Protein AF-A0A831YEY2-F1 (afdb_monomer)

Solvent-accessible surface area (backbone atoms only — not comparable to full-atom values): 10720 Å² total; per-residue (Å²): 57,37,41,24,51,36,49,68,56,26,17,69,75,66,73,41,86,61,86,59,84,90,53,67,45,35,30,38,40,39,93,90,51,62,26,36,30,33,42,52,91,51,44,90,71,53,81,82,48,70,29,53,36,51,95,94,55,66,60,28,55,31,46,42,61,60,45,67,94,49,65,59,62,46,36,25,31,39,77,75,45,50,67,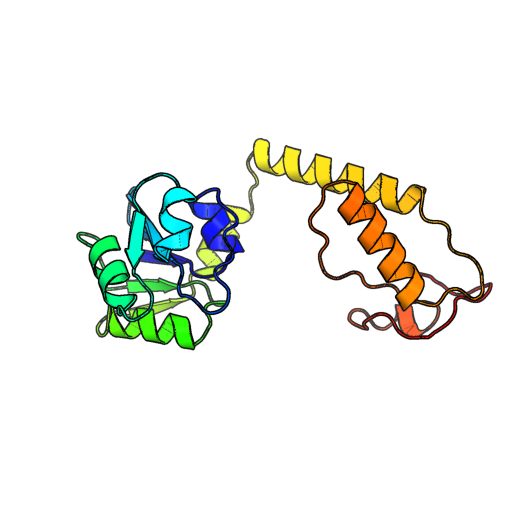78,52,46,53,36,51,41,70,45,44,74,83,38,48,78,44,73,27,51,66,59,55,49,59,64,64,65,63,71,52,73,71,55,50,51,52,51,50,52,52,54,54,51,51,50,51,43,56,74,70,58,85,83,56,72,63,44,26,21,44,59,52,29,50,52,52,48,51,46,36,39,76,70,72,49,85,70,73,92,62,65,23,25,51,39,80,47,53,78,42,92,82,53,70,43,44,83,58,53,40,50,91,88,47,51,79,77

Nearest PDB structures (foldseek):
  1pv9-assembly1_B  TM=7.836E-01  e=1.921E-11  Pyrococcus furiosus
  6xmr-assembly1_B  TM=7.721E-01  e=1.798E-10  Lactococcus lactis
  1wy2-assembly1_B  TM=7.925E-01  e=3.707E-10  Pyrococcus horikoshii OT3
  5cnx-assembly1_C  TM=8.148E-01  e=3.958E-09  Escherichia coli K-12
  4zng-assembly1_C-2  TM=7.792E-01  e=1.134E-09  Lactococcus lactis

Mean predicted aligned error: 3.36 Å

Structure (mmCIF, N/CA/C/O backbone):
data_AF-A0A831YEY2-F1
#
_entry.id   AF-A0A831YEY2-F1
#
loop_
_atom_site.group_PDB
_atom_site.id
_atom_site.type_symbol
_atom_site.label_atom_id
_atom_site.label_alt_id
_atom_site.label_comp_id
_atom_site.label_asym_id
_atom_site.label_entity_id
_atom_site.label_seq_id
_atom_site.pdbx_PDB_ins_code
_atom_site.Cartn_x
_atom_site.Cartn_y
_atom_site.Cartn_z
_atom_site.occupancy
_atom_site.B_iso_or_equiv
_atom_site.auth_seq_id
_atom_site.auth_comp_id
_atom_site.auth_asym_id
_atom_site.auth_atom_id
_atom_site.pdbx_PDB_model_num
ATOM 1 N N . MET A 1 1 ? -13.412 -9.164 16.928 1.00 96.94 1 MET A N 1
ATOM 2 C CA . MET A 1 1 ? -13.301 -7.885 16.175 1.00 96.94 1 MET A CA 1
ATOM 3 C C . MET A 1 1 ? -12.124 -7.934 15.196 1.00 96.94 1 MET A C 1
ATOM 5 O O . MET A 1 1 ? -11.201 -8.698 15.446 1.00 96.94 1 MET A O 1
ATOM 9 N N . ILE A 1 2 ? -12.132 -7.156 14.105 1.00 98.44 2 ILE A N 1
ATOM 10 C CA . ILE A 1 2 ? -10.988 -6.992 13.185 1.00 98.44 2 ILE A CA 1
ATOM 11 C C . ILE A 1 2 ? -10.467 -5.550 13.263 1.00 98.44 2 ILE A C 1
ATOM 13 O O . ILE A 1 2 ? -11.265 -4.613 13.231 1.00 98.44 2 ILE A O 1
ATOM 17 N N . ILE A 1 3 ? -9.145 -5.385 13.324 1.00 98.56 3 ILE A N 1
ATOM 18 C CA . ILE A 1 3 ? -8.439 -4.104 13.203 1.00 98.56 3 ILE A CA 1
ATOM 19 C C . ILE A 1 3 ? -7.492 -4.195 12.001 1.00 98.56 3 ILE A C 1
ATOM 21 O O . ILE A 1 3 ? -6.572 -5.009 11.993 1.00 98.56 3 ILE A O 1
ATOM 25 N N . ALA A 1 4 ? -7.712 -3.365 10.984 1.00 98.38 4 ALA A N 1
ATOM 26 C CA . ALA A 1 4 ? -6.844 -3.267 9.811 1.00 98.38 4 ALA A CA 1
ATOM 27 C C . ALA A 1 4 ? -6.050 -1.963 9.842 1.00 98.38 4 ALA A C 1
ATOM 29 O O . ALA A 1 4 ? -6.646 -0.889 9.744 1.00 98.38 4 ALA A O 1
ATOM 30 N N . THR A 1 5 ? -4.726 -2.049 9.962 1.00 98.12 5 THR A N 1
ATOM 31 C CA . THR A 1 5 ? -3.843 -0.871 10.031 1.00 98.12 5 THR A CA 1
ATOM 32 C C . THR A 1 5 ? -3.079 -0.637 8.729 1.00 98.12 5 THR A C 1
ATOM 34 O O . THR A 1 5 ? -2.729 0.500 8.400 1.00 98.12 5 THR A O 1
ATOM 37 N N . THR A 1 6 ? -2.846 -1.694 7.945 1.00 97.75 6 THR A N 1
ATOM 38 C CA . THR A 1 6 ? -2.163 -1.589 6.652 1.00 97.75 6 THR A CA 1
ATOM 39 C C . THR A 1 6 ? -3.023 -0.818 5.658 1.00 97.75 6 THR A C 1
ATOM 41 O O . THR A 1 6 ? -4.242 -0.992 5.600 1.00 97.75 6 THR A O 1
ATOM 44 N N . THR A 1 7 ? -2.395 0.010 4.818 1.00 97.25 7 THR A N 1
ATOM 45 C CA . THR A 1 7 ? -3.113 0.837 3.832 1.00 97.25 7 THR A CA 1
ATOM 46 C C . THR A 1 7 ? -4.010 0.005 2.924 1.00 97.25 7 THR A C 1
ATOM 48 O O . THR A 1 7 ? -5.138 0.397 2.647 1.00 97.25 7 THR A O 1
ATOM 51 N N . VAL A 1 8 ? -3.542 -1.172 2.505 1.00 96.75 8 VAL A N 1
ATOM 52 C CA . VAL A 1 8 ? -4.284 -2.048 1.594 1.00 96.75 8 VAL A CA 1
ATOM 53 C C . VAL A 1 8 ? -5.567 -2.576 2.239 1.00 96.75 8 VAL A C 1
ATOM 55 O O . VAL A 1 8 ? -6.622 -2.530 1.610 1.00 96.75 8 VAL A O 1
ATOM 58 N N . ASN A 1 9 ? -5.506 -3.064 3.482 1.00 97.75 9 ASN A N 1
ATOM 59 C CA . ASN A 1 9 ? -6.692 -3.599 4.154 1.00 97.75 9 ASN A CA 1
ATOM 60 C C . ASN A 1 9 ? -7.610 -2.478 4.662 1.00 97.75 9 ASN A C 1
ATOM 62 O O . ASN A 1 9 ? -8.829 -2.622 4.591 1.00 97.75 9 ASN A O 1
ATOM 66 N N . PHE A 1 10 ? -7.048 -1.342 5.090 1.00 98.31 10 PHE A N 1
ATOM 67 C CA . PHE A 1 10 ? -7.815 -0.133 5.388 1.00 98.31 10 PHE A CA 1
ATOM 68 C C . PHE A 1 10 ? -8.626 0.305 4.164 1.00 98.31 10 PHE A C 1
ATOM 70 O O . PHE A 1 10 ? -9.843 0.432 4.253 1.00 98.31 10 PHE A O 1
ATOM 77 N N . ALA A 1 11 ? -7.978 0.456 3.005 1.00 97.44 11 ALA A N 1
ATOM 78 C CA . ALA A 1 11 ? -8.629 0.858 1.761 1.00 97.44 11 ALA A CA 1
ATOM 79 C C . ALA A 1 11 ? -9.648 -0.174 1.268 1.00 97.44 11 ALA A C 1
ATOM 81 O O . ALA A 1 11 ? -10.688 0.200 0.734 1.00 97.44 11 ALA A O 1
ATOM 82 N N . TYR A 1 12 ? -9.383 -1.468 1.463 1.00 97.12 12 TYR A N 1
ATOM 83 C CA . TYR A 1 12 ? -10.331 -2.522 1.109 1.00 97.12 12 TYR A CA 1
ATOM 84 C C . TYR A 1 12 ? -11.641 -2.422 1.906 1.00 97.12 12 TYR A C 1
ATOM 86 O O . TYR A 1 12 ? -12.713 -2.634 1.342 1.00 97.12 12 TYR A O 1
ATOM 94 N N . LEU A 1 13 ? -11.561 -2.078 3.196 1.00 97.00 13 LEU A N 1
ATOM 95 C CA . LEU A 1 13 ? -12.737 -1.923 4.054 1.00 97.00 13 LEU A CA 1
ATOM 96 C C . LEU A 1 13 ? -13.442 -0.577 3.855 1.00 97.00 13 LEU A C 1
ATOM 98 O O . LEU A 1 13 ? -14.667 -0.541 3.815 1.00 97.00 13 LEU A O 1
ATOM 102 N N . THR A 1 14 ? -12.691 0.520 3.742 1.00 97.19 14 THR A N 1
ATOM 103 C CA . THR A 1 14 ? -13.246 1.888 3.745 1.00 97.19 14 THR A CA 1
ATOM 104 C C . THR A 1 14 ? -13.480 2.465 2.350 1.00 97.19 14 THR A C 1
ATOM 106 O O . THR A 1 14 ? -14.168 3.472 2.207 1.00 97.19 14 THR A O 1
ATOM 109 N N . GLY A 1 15 ? -12.885 1.866 1.317 1.00 96.31 15 GLY A N 1
ATOM 110 C CA . GLY A 1 15 ? -12.846 2.417 -0.037 1.00 96.31 15 GLY A CA 1
ATOM 111 C C . GLY A 1 15 ? -11.834 3.553 -0.228 1.00 96.31 15 GLY A C 1
ATOM 112 O O . GLY A 1 15 ? -11.754 4.097 -1.328 1.00 96.31 15 GLY A O 1
ATOM 113 N N . VAL A 1 16 ? -11.050 3.911 0.798 1.00 96.88 16 VAL A N 1
ATOM 114 C CA . VAL A 1 16 ? -10.135 5.062 0.765 1.00 96.88 16 VAL A CA 1
ATOM 115 C C . VAL A 1 16 ? -8.683 4.616 0.898 1.00 96.88 16 VAL A C 1
ATOM 117 O O . VAL A 1 16 ? -8.269 4.092 1.932 1.00 96.88 16 VAL A O 1
ATOM 120 N N . TRP A 1 17 ? -7.877 4.887 -0.132 1.00 96.44 17 TRP A N 1
ATOM 121 C CA . TRP A 1 17 ? -6.422 4.775 -0.031 1.00 96.44 17 TRP A CA 1
ATOM 122 C C . TRP A 1 17 ? -5.869 5.960 0.762 1.00 96.44 17 TRP A C 1
ATOM 124 O O . TRP A 1 17 ? -5.711 7.064 0.238 1.00 96.44 17 TRP A O 1
ATOM 134 N N . LEU A 1 18 ? -5.610 5.735 2.047 1.00 97.06 18 LEU A N 1
ATOM 135 C CA . LEU A 1 18 ? -5.147 6.764 2.969 1.00 97.06 18 LEU A CA 1
ATOM 136 C C . LEU A 1 18 ? -3.764 6.409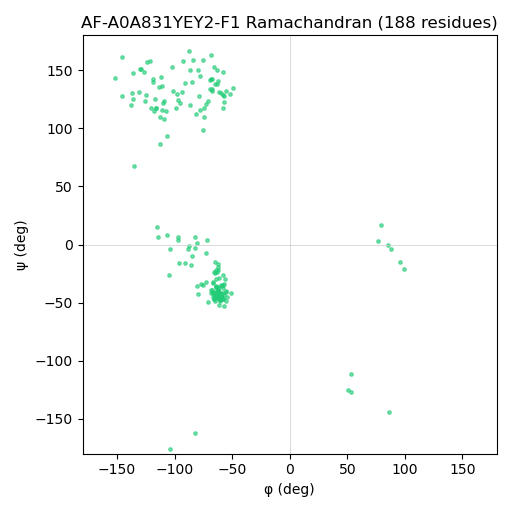 3.502 1.00 97.06 18 LEU A C 1
ATOM 138 O O . LEU A 1 18 ? -3.636 5.442 4.244 1.00 97.06 18 LEU A O 1
ATOM 142 N N . GLU A 1 19 ? -2.746 7.207 3.183 1.00 95.50 19 GLU A N 1
ATOM 143 C CA . GLU A 1 19 ? -1.433 7.135 3.830 1.00 95.50 19 GLU A CA 1
ATOM 144 C C . GLU A 1 19 ? -1.314 8.182 4.936 1.00 95.50 19 GLU A C 1
ATOM 146 O O . GLU A 1 19 ? -1.500 9.369 4.690 1.00 95.50 19 GLU A O 1
ATOM 151 N N . THR A 1 20 ? -0.993 7.723 6.147 1.00 95.50 20 THR A N 1
ATOM 152 C CA . THR A 1 20 ? -0.783 8.553 7.347 1.00 95.50 20 THR A CA 1
ATOM 153 C C . THR A 1 20 ? 0.668 8.499 7.834 1.00 95.50 20 THR A C 1
ATOM 155 O O . THR A 1 20 ? 0.987 9.039 8.891 1.00 95.50 20 THR A O 1
ATOM 158 N N . TYR A 1 21 ? 1.546 7.842 7.063 1.00 93.06 21 TYR A N 1
ATOM 159 C CA . TYR A 1 21 ? 2.974 7.677 7.337 1.00 93.06 21 TYR A CA 1
ATOM 160 C C . TYR A 1 21 ? 3.254 7.092 8.737 1.00 93.06 21 TYR A C 1
ATOM 162 O O . TYR A 1 21 ? 2.984 5.919 9.012 1.00 93.06 21 TYR A O 1
ATOM 170 N N . GLU A 1 22 ? 3.832 7.877 9.640 1.00 93.44 22 GLU A N 1
ATOM 171 C CA . GLU A 1 22 ? 4.110 7.472 11.011 1.00 93.44 22 GLU A CA 1
ATOM 172 C C . GLU A 1 22 ? 2.844 7.393 11.872 1.00 93.44 22 GLU A C 1
ATOM 174 O O . GLU A 1 22 ? 2.770 6.527 12.756 1.00 93.44 22 GLU A O 1
ATOM 179 N N . ARG A 1 23 ? 1.850 8.248 11.590 1.00 97.56 23 ARG A N 1
ATOM 180 C CA . ARG A 1 23 ? 0.630 8.399 12.385 1.00 97.56 23 ARG A CA 1
ATOM 181 C C . ARG A 1 23 ? -0.249 7.154 12.289 1.00 97.56 23 ARG A C 1
ATOM 183 O O . ARG A 1 23 ? -0.339 6.505 11.246 1.00 97.56 23 ARG A O 1
ATOM 190 N N . PHE A 1 24 ? -0.882 6.807 13.403 1.00 98.50 24 PHE A N 1
ATOM 191 C CA . PHE A 1 24 ? -1.755 5.648 13.512 1.00 98.50 24 PHE A CA 1
ATOM 192 C C . PHE A 1 24 ? -3.027 5.837 12.682 1.00 98.50 24 PHE A C 1
ATOM 194 O O . PHE A 1 24 ? -3.689 6.869 12.753 1.00 98.50 24 PHE A O 1
ATOM 201 N N . LYS A 1 25 ? -3.383 4.803 11.924 1.00 98.62 25 LYS A N 1
ATOM 202 C CA . LYS A 1 25 ? -4.695 4.663 11.299 1.00 98.62 25 LYS A CA 1
ATOM 203 C C . LYS A 1 25 ? -5.181 3.237 11.492 1.00 98.62 25 LYS A C 1
ATOM 205 O O . LYS A 1 25 ? -4.374 2.305 11.490 1.00 98.62 25 LYS A O 1
ATOM 210 N N . ALA A 1 26 ? -6.487 3.064 11.619 1.00 98.62 26 ALA A N 1
ATOM 211 C CA . ALA A 1 26 ? -7.094 1.745 11.659 1.00 98.62 26 ALA A CA 1
ATOM 212 C C . ALA A 1 26 ? -8.521 1.767 11.119 1.00 98.62 26 ALA A C 1
ATOM 214 O O . ALA A 1 26 ? -9.270 2.701 11.382 1.00 98.62 26 ALA A O 1
ATOM 215 N N . ALA A 1 27 ? -8.920 0.716 10.413 1.00 98.62 27 ALA A N 1
ATOM 216 C CA . ALA A 1 27 ? -10.323 0.393 10.204 1.00 98.62 27 ALA A CA 1
ATOM 217 C C . ALA A 1 27 ? -10.725 -0.676 11.227 1.00 98.62 27 ALA A C 1
ATOM 219 O O . ALA A 1 27 ? -10.045 -1.695 11.361 1.00 98.62 27 ALA A O 1
ATOM 220 N N . VAL A 1 28 ? -11.819 -0.440 11.945 1.00 98.62 28 VAL A N 1
ATOM 221 C CA . VAL A 1 28 ? -12.358 -1.323 12.981 1.00 98.62 28 VAL A CA 1
ATOM 222 C C . VAL A 1 28 ? -13.663 -1.923 12.480 1.00 98.62 28 VAL A C 1
ATOM 224 O O . VAL A 1 28 ? -14.635 -1.211 12.235 1.00 98.62 28 VAL A O 1
ATOM 227 N N . LYS A 1 29 ? -13.684 -3.24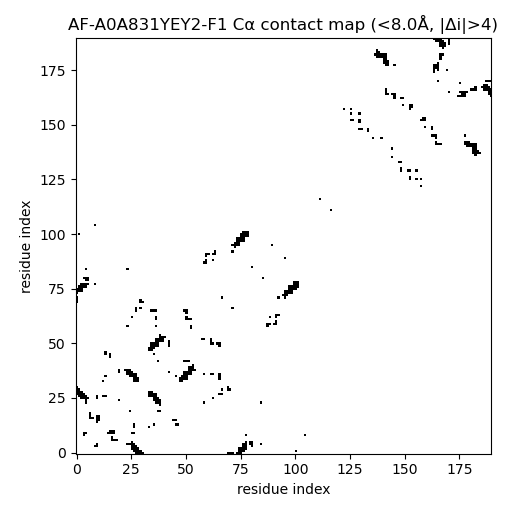8 12.315 1.00 98.19 29 LYS A N 1
ATOM 228 C CA . LYS A 1 29 ? -14.854 -4.005 11.852 1.00 98.19 29 LYS A CA 1
ATOM 229 C C . LYS A 1 29 ? -15.316 -4.974 12.939 1.00 98.19 29 LYS A C 1
ATOM 231 O O . LYS A 1 29 ? -14.549 -5.832 13.387 1.00 98.19 29 LYS A O 1
ATOM 236 N N . CYS A 1 30 ? -16.585 -4.892 13.330 1.00 95.88 30 CYS A N 1
ATOM 237 C CA . CYS A 1 30 ? -17.224 -5.869 14.213 1.00 95.88 30 CYS A CA 1
ATOM 238 C C . CYS A 1 30 ? -18.702 -6.039 13.826 1.00 95.88 30 CYS A C 1
ATOM 240 O O . CYS A 1 30 ? -19.414 -5.051 13.663 1.00 95.88 30 CYS A O 1
ATOM 242 N N . GLY A 1 31 ? -19.160 -7.280 13.617 1.00 92.44 31 GLY A N 1
ATOM 243 C CA . GLY A 1 31 ? -20.502 -7.531 13.067 1.00 92.44 31 GLY A CA 1
ATOM 244 C C . GLY A 1 31 ? -20.703 -6.766 11.758 1.00 92.44 31 GLY A C 1
ATOM 245 O O . GLY A 1 31 ? -19.830 -6.828 10.892 1.00 92.44 31 GLY A O 1
ATOM 246 N N . ASP A 1 32 ? -21.774 -5.977 11.655 1.00 93.38 32 ASP A N 1
ATOM 247 C CA . ASP A 1 32 ? -22.048 -5.086 10.516 1.00 93.38 32 ASP A CA 1
ATOM 248 C C . ASP A 1 32 ? -21.386 -3.708 10.628 1.00 93.38 32 ASP A C 1
ATOM 250 O O . ASP A 1 32 ? -21.151 -3.057 9.610 1.00 93.38 32 ASP A O 1
ATOM 254 N N . ARG A 1 33 ? -20.953 -3.298 11.823 1.00 96.06 33 ARG A N 1
ATOM 255 C CA . ARG A 1 33 ? -20.320 -1.994 12.043 1.00 96.06 33 ARG A CA 1
ATOM 256 C C . ARG A 1 33 ? -18.939 -1.909 11.396 1.00 96.06 33 ARG A C 1
ATOM 258 O O . ARG A 1 33 ? -18.173 -2.881 11.405 1.00 96.06 33 ARG A O 1
ATOM 265 N N . LEU A 1 34 ? -18.637 -0.736 10.845 1.00 98.19 34 LEU A N 1
ATOM 266 C CA . LEU A 1 34 ? -17.333 -0.341 10.328 1.00 98.19 34 LEU A CA 1
ATOM 267 C C . LEU A 1 34 ? -17.058 1.103 10.760 1.00 98.19 34 LEU A C 1
ATOM 269 O O . LEU A 1 34 ? -17.803 2.001 10.378 1.00 98.19 34 LEU A O 1
ATOM 273 N N . ALA A 1 35 ? -15.977 1.302 11.506 1.00 98.44 35 ALA A N 1
ATOM 274 C CA . ALA A 1 35 ? -15.489 2.614 11.911 1.00 98.44 35 ALA A CA 1
ATOM 275 C C . ALA A 1 35 ? -14.031 2.802 11.478 1.00 98.44 35 ALA A C 1
ATOM 277 O O . ALA A 1 35 ? -13.296 1.828 11.293 1.00 98.44 35 ALA A O 1
ATOM 278 N N . ALA A 1 36 ? -13.595 4.048 11.337 1.00 98.69 36 ALA A N 1
ATOM 279 C CA . ALA A 1 36 ? -12.209 4.395 11.058 1.00 98.69 36 ALA A CA 1
ATOM 280 C C . ALA A 1 36 ? -11.615 5.242 12.185 1.00 98.69 36 ALA A C 1
ATOM 282 O O . ALA A 1 36 ? -12.259 6.152 12.696 1.00 98.69 36 ALA A O 1
ATOM 283 N N . VAL A 1 37 ? -10.364 4.961 12.533 1.00 98.81 37 VAL A N 1
ATOM 284 C CA . VAL A 1 37 ? -9.531 5.768 13.421 1.00 98.81 37 VAL A CA 1
ATOM 285 C C . VAL A 1 37 ? -8.446 6.412 12.578 1.00 98.81 37 VAL A C 1
ATOM 287 O O . VAL A 1 37 ? -7.691 5.694 11.919 1.00 98.81 37 VAL A O 1
ATOM 290 N N . VAL A 1 38 ? -8.365 7.740 12.574 1.00 98.75 38 VAL A N 1
ATOM 291 C CA . VAL A 1 38 ? -7.410 8.495 11.742 1.00 98.75 38 VAL A CA 1
ATOM 292 C C . VAL A 1 38 ? -6.924 9.766 12.450 1.00 98.75 38 VAL A C 1
ATOM 294 O O . VAL A 1 38 ? -7.580 10.239 13.378 1.00 98.75 38 VAL A O 1
ATOM 297 N N . PRO A 1 39 ? -5.804 10.373 12.028 1.00 98.56 39 PRO A N 1
ATOM 298 C CA . PRO A 1 39 ? -5.446 11.719 12.465 1.00 98.56 39 PRO A CA 1
ATOM 299 C C . PRO A 1 39 ? -6.541 12.733 12.104 1.00 98.56 39 PRO A C 1
ATOM 301 O O . PRO A 1 39 ? -7.190 12.615 11.065 1.00 98.56 39 PRO A O 1
ATOM 304 N N . ALA A 1 40 ? -6.719 13.776 12.915 1.00 98.12 40 ALA A N 1
ATOM 305 C CA . ALA A 1 40 ? -7.729 14.818 12.694 1.00 98.12 40 ALA A CA 1
ATOM 306 C C . ALA A 1 40 ? -7.610 15.510 11.326 1.00 98.12 40 ALA A C 1
ATOM 308 O O . ALA A 1 40 ? -8.621 15.903 10.749 1.00 98.12 40 ALA A O 1
ATOM 309 N N . LEU A 1 41 ? -6.394 15.600 10.780 1.00 97.12 41 LEU A N 1
ATOM 310 C CA . LEU A 1 41 ? -6.132 16.151 9.446 1.00 97.12 41 LEU A CA 1
ATOM 311 C C . LEU A 1 41 ? -6.743 15.311 8.313 1.00 97.12 41 LEU A C 1
ATOM 313 O O . LEU A 1 41 ? -7.033 15.842 7.245 1.00 97.12 41 LEU A O 1
ATOM 317 N N . ASP A 1 42 ? -6.968 14.018 8.547 1.00 97.88 42 ASP A N 1
ATOM 318 C CA . ASP A 1 42 ? -7.478 13.074 7.553 1.00 97.88 42 ASP A CA 1
ATOM 319 C C . ASP A 1 42 ? -8.957 12.719 7.760 1.00 97.88 42 ASP A C 1
ATOM 321 O O . ASP A 1 42 ? -9.538 12.021 6.928 1.00 97.88 42 ASP A O 1
ATOM 325 N N . ALA A 1 43 ? -9.592 13.211 8.830 1.00 96.81 43 ALA A N 1
ATOM 326 C CA . ALA A 1 43 ? -10.957 12.837 9.209 1.00 96.81 43 ALA A CA 1
ATOM 327 C C . ALA A 1 43 ? -11.979 13.067 8.082 1.00 96.81 43 ALA A C 1
ATOM 329 O O . ALA A 1 43 ? -12.816 12.210 7.820 1.00 96.81 43 ALA A O 1
ATOM 330 N N . GLY A 1 44 ? -11.865 14.186 7.358 1.00 96.88 44 GLY A N 1
ATOM 331 C CA . GLY A 1 44 ? -12.759 14.518 6.242 1.00 96.88 44 GLY A CA 1
ATOM 332 C C . GLY A 1 44 ? -12.546 13.686 4.971 1.00 96.88 44 GLY A C 1
ATOM 333 O O . GLY A 1 44 ? -13.315 13.818 4.023 1.00 96.88 44 GLY A O 1
ATOM 334 N N . ARG A 1 45 ? -11.503 12.847 4.919 1.00 96.38 45 ARG A N 1
ATOM 335 C CA . ARG A 1 45 ? -11.172 12.016 3.749 1.00 96.38 45 ARG A CA 1
ATOM 336 C C . ARG A 1 45 ? -11.830 10.642 3.799 1.00 96.38 45 ARG A C 1
ATOM 338 O O . ARG A 1 45 ? -11.850 9.955 2.781 1.00 96.38 45 ARG A O 1
ATOM 345 N N . VAL A 1 46 ? -12.316 10.226 4.968 1.00 97.62 46 VAL A N 1
ATOM 346 C CA . VAL A 1 46 ? -12.879 8.893 5.190 1.00 97.62 46 VAL A CA 1
ATOM 347 C C . VAL A 1 46 ? -14.391 9.014 5.380 1.00 97.62 46 VAL A C 1
ATOM 349 O O . VAL A 1 46 ? -14.830 9.765 6.248 1.00 97.62 46 VAL A O 1
ATOM 352 N N . PRO A 1 47 ? -15.210 8.315 4.577 1.00 95.31 47 PRO A N 1
ATOM 353 C CA . PRO A 1 47 ? -16.655 8.341 4.746 1.00 95.31 47 PRO A CA 1
ATOM 354 C C . PRO A 1 47 ? -17.093 7.494 5.949 1.00 95.31 47 PRO A C 1
ATOM 356 O O . PRO A 1 47 ? -16.416 6.545 6.344 1.00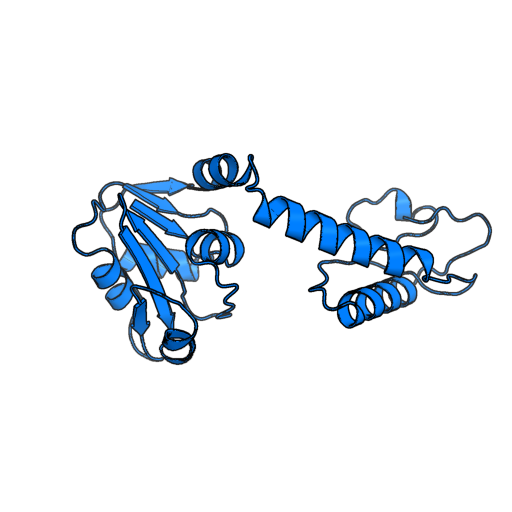 95.31 47 PRO A O 1
ATOM 359 N N . GLY A 1 48 ? -18.289 7.780 6.466 1.00 95.94 48 GLY A N 1
ATOM 360 C CA . GLY A 1 48 ? -18.929 6.971 7.502 1.00 95.94 48 GLY A CA 1
ATOM 361 C C . GLY A 1 48 ? -18.516 7.356 8.921 1.00 95.94 48 GLY A C 1
ATOM 362 O O . GLY A 1 48 ? -18.364 8.533 9.239 1.00 95.94 48 GLY A O 1
ATOM 363 N N . GLU A 1 49 ? -18.412 6.356 9.793 1.00 97.88 49 GLU A N 1
ATOM 364 C CA . GLU A 1 49 ? -18.129 6.548 11.214 1.00 97.88 49 GLU A CA 1
ATOM 365 C C . GLU A 1 49 ? -16.623 6.743 11.445 1.00 97.88 49 GLU A C 1
ATOM 367 O O . GLU A 1 49 ? -15.828 5.820 11.253 1.00 97.88 49 GLU A O 1
ATOM 372 N N . VAL A 1 50 ? -16.223 7.950 11.855 1.00 98.44 50 VAL A N 1
ATOM 373 C CA . VAL A 1 50 ? -14.814 8.337 11.999 1.00 98.44 50 VAL A CA 1
ATOM 374 C C . VAL A 1 50 ? -14.528 8.840 13.410 1.00 98.44 50 VAL A C 1
ATOM 376 O O . VAL A 1 50 ? -15.185 9.751 13.907 1.00 98.44 50 VAL A O 1
ATOM 379 N N . TYR A 1 51 ? -13.488 8.279 14.019 1.00 98.62 51 TYR A N 1
ATOM 380 C CA . TYR A 1 51 ? -12.927 8.678 15.303 1.00 98.62 51 TYR A CA 1
ATOM 381 C C . TYR A 1 51 ? -11.542 9.264 15.070 1.00 98.62 51 TYR A C 1
ATOM 383 O O . TYR A 1 51 ? -10.600 8.559 14.710 1.00 98.62 51 TYR A O 1
ATOM 391 N N . SER A 1 52 ? -11.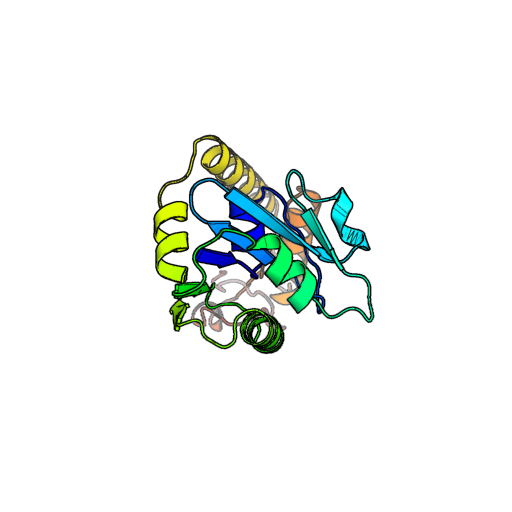412 10.573 15.246 1.00 98.38 52 SER A N 1
ATOM 392 C CA . SER A 1 52 ? -10.149 11.257 15.000 1.00 98.38 52 SER A CA 1
ATOM 393 C C . SER A 1 52 ? -9.391 11.590 16.274 1.00 98.38 52 SER A C 1
ATOM 395 O O . SER A 1 52 ? -10.013 11.863 17.296 1.00 98.38 52 SER A O 1
ATOM 397 N N . TYR A 1 53 ? -8.066 11.673 16.178 1.00 98.69 53 TYR A N 1
ATOM 398 C CA . TYR A 1 53 ? -7.200 12.182 17.244 1.00 98.69 53 TYR A CA 1
ATOM 399 C C . TYR A 1 53 ? -6.249 13.263 16.705 1.00 98.69 53 TYR A C 1
ATOM 401 O O . TYR A 1 53 ? -5.886 13.264 15.525 1.00 98.69 53 TYR A O 1
ATOM 409 N N . ARG A 1 54 ? -5.852 14.210 17.552 1.00 98.31 54 ARG A N 1
ATOM 410 C CA . ARG A 1 54 ? -4.885 15.272 17.242 1.00 98.31 54 ARG A CA 1
ATOM 411 C C . ARG A 1 54 ? -3.472 14.847 17.622 1.00 98.31 54 ARG A C 1
ATOM 413 O O . ARG A 1 54 ? -3.272 13.996 18.485 1.00 98.31 54 ARG A O 1
ATOM 420 N N . ASP A 1 55 ? -2.477 15.481 17.012 1.00 96.25 55 ASP A N 1
ATOM 421 C CA . ASP A 1 55 ? -1.088 15.296 17.431 1.00 96.25 55 ASP A CA 1
ATOM 422 C C . ASP A 1 55 ? -0.948 15.681 18.923 1.00 96.25 55 ASP A C 1
ATOM 424 O O . ASP A 1 55 ? -1.399 16.746 19.346 1.00 96.25 55 ASP A O 1
ATOM 428 N N . GLY A 1 56 ? -0.363 14.785 19.725 1.00 95.75 56 GLY A N 1
ATOM 429 C CA . GLY A 1 56 ? -0.265 14.913 21.187 1.00 95.75 56 GLY A CA 1
ATOM 430 C C . GLY A 1 56 ? -1.355 14.179 21.980 1.00 95.75 56 GLY A C 1
ATOM 431 O O . GLY A 1 56 ? -1.172 13.950 23.173 1.00 95.75 56 GLY A O 1
ATOM 432 N N . GLU A 1 57 ? -2.446 13.754 21.338 1.00 97.88 57 GLU A N 1
ATOM 433 C CA . GLU A 1 57 ? -3.447 12.865 21.941 1.00 97.88 57 GLU A CA 1
ATOM 434 C C . GLU A 1 57 ? -3.041 11.392 21.760 1.00 97.88 57 GLU A C 1
ATOM 436 O O . GLU A 1 57 ? -2.374 11.037 20.785 1.00 97.88 57 GLU A O 1
ATOM 441 N N . ASP A 1 58 ? -3.439 10.514 22.688 1.00 97.69 58 ASP A N 1
ATOM 442 C CA . ASP A 1 58 ? -3.185 9.072 22.557 1.00 97.69 58 ASP A CA 1
ATOM 443 C C . ASP A 1 58 ? -4.191 8.445 21.571 1.00 97.69 58 ASP A C 1
ATOM 445 O O . ASP A 1 58 ? -5.386 8.377 21.886 1.00 97.69 58 ASP A O 1
ATOM 449 N N . PRO A 1 59 ? -3.750 7.910 20.414 1.00 98.38 59 PRO A N 1
ATOM 450 C CA . PRO A 1 59 ? -4.651 7.293 19.439 1.00 98.38 59 PRO A CA 1
ATOM 451 C C . PRO A 1 59 ? -5.394 6.073 19.997 1.00 98.38 59 PRO A C 1
ATOM 453 O O . PRO A 1 59 ? -6.428 5.675 19.458 1.00 98.38 59 PRO A O 1
ATOM 456 N N . ALA A 1 60 ? -4.889 5.474 21.084 1.00 98.56 60 ALA A N 1
ATOM 457 C CA . ALA A 1 60 ? -5.552 4.367 21.762 1.00 98.56 60 ALA A CA 1
ATOM 458 C C . ALA A 1 60 ? -6.935 4.761 22.308 1.00 98.56 60 ALA A C 1
ATOM 460 O O . ALA A 1 60 ? -7.813 3.906 22.391 1.00 98.56 60 ALA A O 1
ATOM 461 N N . GLU A 1 61 ? -7.155 6.035 22.651 1.00 98.62 61 GLU A N 1
ATOM 462 C CA . GLU A 1 61 ? -8.459 6.511 23.121 1.00 98.62 61 GLU A CA 1
ATOM 463 C C . GLU A 1 61 ? -9.490 6.544 21.990 1.00 98.62 61 GLU A C 1
ATOM 465 O O . GLU A 1 61 ? -10.553 5.936 22.113 1.00 98.62 61 GLU A O 1
ATOM 470 N N . ALA A 1 62 ? -9.145 7.142 20.846 1.00 98.62 62 ALA A N 1
ATOM 471 C CA . ALA A 1 62 ? -9.994 7.108 19.654 1.00 98.62 62 ALA A CA 1
ATOM 472 C C . ALA A 1 62 ? -10.280 5.662 19.207 1.00 98.62 62 ALA A C 1
ATOM 474 O O . ALA A 1 62 ? -11.402 5.325 18.825 1.00 98.62 62 ALA A O 1
ATOM 475 N N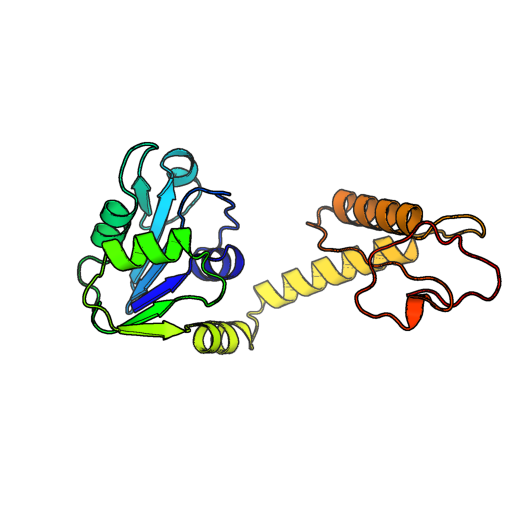 . LEU A 1 63 ? -9.286 4.773 19.329 1.00 98.75 63 LEU A N 1
ATOM 476 C CA . LEU A 1 63 ? -9.453 3.354 19.038 1.00 98.75 63 LEU A CA 1
ATOM 477 C C . LEU A 1 63 ? -10.438 2.659 19.991 1.00 98.75 63 LEU A C 1
ATOM 479 O O . LEU A 1 63 ? -11.316 1.938 19.514 1.00 98.75 63 LEU A O 1
ATOM 483 N N . ARG A 1 64 ? -10.362 2.903 21.307 1.00 98.62 64 ARG A N 1
ATOM 484 C CA . ARG A 1 64 ? -11.344 2.379 22.276 1.00 98.62 64 ARG A CA 1
ATOM 485 C C . ARG A 1 64 ? -12.761 2.847 21.953 1.00 98.62 64 ARG A C 1
ATOM 487 O O . ARG A 1 64 ? -13.677 2.028 21.928 1.00 98.62 64 ARG A O 1
ATOM 494 N N . GLN A 1 65 ? -12.928 4.134 21.655 1.00 98.25 65 GLN A N 1
ATOM 495 C CA . GLN A 1 65 ? -14.229 4.712 21.307 1.00 98.25 65 GLN A CA 1
ATOM 496 C C . GLN A 1 65 ? -14.809 4.081 20.033 1.00 98.25 65 GLN A C 1
ATOM 498 O O . GLN A 1 65 ? -15.984 3.711 20.005 1.00 98.25 65 GLN A O 1
ATOM 503 N N . SER A 1 66 ? -13.971 3.855 19.016 1.00 98.19 66 SER A N 1
ATOM 504 C CA . SER A 1 66 ? -14.391 3.201 17.769 1.00 98.19 66 SER A CA 1
ATOM 505 C C . SER A 1 66 ? -14.862 1.754 17.941 1.00 98.19 66 SER A C 1
ATOM 507 O O . SER A 1 66 ? -15.655 1.260 17.143 1.00 98.19 66 SER A O 1
ATOM 509 N N . ALA A 1 67 ? -14.422 1.083 19.008 1.00 97.88 67 ALA A N 1
ATOM 510 C CA . ALA A 1 67 ? -14.792 -0.289 19.334 1.00 97.88 67 ALA A CA 1
ATOM 511 C C . ALA A 1 67 ? -15.945 -0.389 20.353 1.00 97.88 67 ALA A C 1
ATOM 513 O O . ALA A 1 67 ? -16.263 -1.489 20.804 1.00 97.88 67 ALA A O 1
ATOM 514 N N . ALA A 1 68 ? -16.578 0.724 20.743 1.00 96.12 68 ALA A N 1
ATOM 515 C CA . ALA A 1 68 ? -17.624 0.725 21.768 1.00 96.12 68 ALA A CA 1
ATOM 516 C C . ALA A 1 68 ? -18.795 -0.205 21.395 1.00 96.12 68 ALA A C 1
ATOM 518 O O . ALA A 1 68 ? -19.469 0.018 20.397 1.00 96.12 68 ALA A O 1
ATOM 519 N N . GLY A 1 69 ? -19.055 -1.250 22.184 1.00 94.62 69 GLY A N 1
ATOM 520 C CA . GLY A 1 69 ? -20.097 -2.245 21.887 1.00 94.62 69 GLY A CA 1
ATOM 521 C C . GLY A 1 69 ? -19.659 -3.395 20.968 1.00 94.62 69 GLY A C 1
ATOM 522 O O . GLY A 1 69 ? -20.457 -4.288 20.699 1.00 94.62 69 GLY A O 1
ATOM 523 N N . CYS A 1 70 ? -18.403 -3.419 20.512 1.00 96.81 70 CYS A N 1
ATOM 524 C CA . CYS A 1 70 ? -17.805 -4.604 19.902 1.00 96.81 70 CYS A CA 1
ATOM 525 C C . CYS A 1 70 ? -17.344 -5.599 20.982 1.00 96.81 70 CYS A C 1
ATOM 527 O O . CYS A 1 70 ? -16.898 -5.202 22.058 1.00 96.81 70 CYS A O 1
ATOM 529 N N . ASP A 1 71 ? -17.352 -6.895 20.661 1.00 96.62 71 ASP A N 1
ATOM 530 C CA . ASP A 1 71 ? -16.604 -7.892 21.433 1.00 96.62 71 ASP A CA 1
ATOM 531 C C . ASP A 1 71 ? -15.099 -7.772 21.134 1.00 96.62 71 ASP A C 1
ATOM 533 O O . ASP A 1 71 ? -14.647 -7.954 19.992 1.00 96.62 71 ASP A O 1
ATOM 537 N N . VAL A 1 72 ? -14.343 -7.445 22.183 1.00 96.94 72 VAL A N 1
ATOM 538 C CA . VAL A 1 72 ? -12.893 -7.213 22.166 1.00 96.94 72 VAL A CA 1
ATOM 539 C C . VAL A 1 72 ? -12.098 -8.351 22.814 1.00 96.94 72 VAL A C 1
ATOM 541 O O . VAL A 1 72 ? -10.893 -8.209 22.996 1.00 96.94 72 VAL A O 1
ATOM 544 N N . SER A 1 73 ? -12.738 -9.475 23.155 1.00 97.56 73 SER A N 1
ATOM 545 C CA . SER A 1 73 ? -12.057 -10.651 23.719 1.00 97.56 73 SER A CA 1
ATOM 546 C C . SER A 1 73 ? -11.014 -11.230 22.759 1.00 97.56 73 SER A C 1
ATOM 548 O O . SER A 1 73 ? -9.905 -11.553 23.178 1.00 97.56 73 SER A O 1
ATOM 550 N N . VAL A 1 74 ? -11.345 -11.290 21.463 1.00 98.31 74 VAL A N 1
ATOM 551 C CA . VAL A 1 74 ? -10.446 -11.714 20.381 1.00 98.31 74 VAL A CA 1
ATOM 552 C C . VAL A 1 74 ? -10.378 -10.640 19.295 1.00 98.31 74 VAL A C 1
ATOM 554 O O . VAL A 1 74 ? -11.391 -10.261 18.685 1.00 98.31 74 VAL A O 1
ATOM 557 N N . ILE A 1 75 ? -9.162 -10.174 19.012 1.00 98.56 75 ILE A N 1
ATOM 558 C CA . ILE A 1 75 ? -8.874 -9.155 18.001 1.00 98.56 75 ILE A CA 1
ATOM 559 C C . ILE A 1 75 ? -8.012 -9.765 16.898 1.00 98.56 75 ILE A C 1
ATOM 561 O O . ILE A 1 75 ? -6.869 -10.168 17.119 1.00 98.56 75 ILE A O 1
ATOM 565 N N . TYR A 1 76 ? -8.561 -9.787 15.688 1.00 98.56 76 TYR A N 1
ATOM 566 C CA . TYR A 1 76 ? -7.834 -10.137 14.477 1.00 98.56 76 TYR A CA 1
ATOM 567 C C . TYR A 1 76 ? -7.166 -8.888 13.913 1.00 98.56 76 TYR A C 1
ATOM 569 O O . TYR A 1 76 ? -7.850 -7.918 13.586 1.00 98.56 76 TYR A O 1
ATOM 577 N N . ILE A 1 77 ? -5.845 -8.912 13.795 1.00 97.88 77 ILE A N 1
ATOM 578 C CA . ILE A 1 77 ? -5.052 -7.788 13.299 1.00 97.88 77 ILE A CA 1
ATOM 579 C C . ILE A 1 77 ? -4.297 -8.185 12.035 1.00 97.88 77 ILE A C 1
ATOM 581 O O . ILE A 1 77 ? -3.846 -9.324 11.920 1.00 97.88 77 ILE A O 1
ATOM 585 N N . ASP A 1 78 ? -4.177 -7.285 11.063 1.00 95.81 78 ASP A N 1
ATOM 586 C CA . ASP A 1 78 ? -3.376 -7.578 9.876 1.00 95.81 78 ASP A CA 1
ATOM 587 C C . ASP A 1 78 ? -1.879 -7.684 10.207 1.00 95.81 78 ASP A C 1
ATOM 589 O O . ASP A 1 78 ? -1.304 -6.831 10.884 1.00 95.8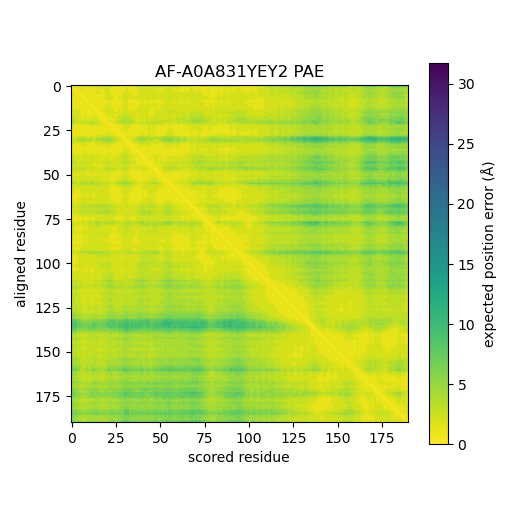1 78 ASP A O 1
ATOM 593 N N . GLY A 1 79 ? -1.227 -8.740 9.710 1.00 96.38 79 GLY A N 1
ATOM 594 C CA . GLY A 1 79 ? 0.154 -9.086 10.051 1.00 96.38 79 GLY A CA 1
ATOM 595 C C . GLY A 1 79 ? 1.206 -8.075 9.599 1.00 96.38 79 GLY A C 1
ATOM 596 O O . GLY A 1 79 ? 2.326 -8.092 10.098 1.00 96.38 79 GLY A O 1
ATOM 597 N N . GLY A 1 80 ? 0.844 -7.162 8.694 1.00 96.62 80 GLY A N 1
ATOM 598 C CA . GLY A 1 80 ? 1.674 -6.021 8.302 1.00 96.62 80 GLY A CA 1
ATOM 599 C C . GLY A 1 80 ? 1.618 -4.831 9.266 1.00 96.62 80 GLY A C 1
ATOM 600 O O . GLY A 1 80 ? 2.248 -3.811 8.984 1.00 96.62 80 GLY A O 1
ATOM 601 N N . THR A 1 81 ? 0.867 -4.917 10.371 1.00 97.56 81 THR A N 1
ATOM 602 C CA . THR A 1 81 ? 0.825 -3.857 11.385 1.00 97.56 81 THR A CA 1
ATOM 603 C C . THR A 1 81 ? 2.230 -3.568 11.911 1.00 97.56 81 THR A C 1
ATOM 605 O O . THR A 1 81 ? 2.901 -4.444 12.457 1.00 97.56 81 THR A O 1
ATOM 608 N N . ALA A 1 82 ? 2.673 -2.313 11.802 1.00 97.06 82 ALA A N 1
ATOM 609 C CA . ALA A 1 82 ? 3.946 -1.898 12.378 1.00 97.06 82 ALA A CA 1
ATOM 610 C C . ALA A 1 82 ? 3.919 -2.063 13.906 1.00 97.06 82 ALA A C 1
ATOM 612 O O . ALA A 1 82 ? 2.936 -1.696 14.546 1.00 97.06 82 ALA A O 1
ATOM 613 N N . LEU A 1 83 ? 5.021 -2.518 14.515 1.00 97.75 83 LEU A N 1
ATOM 614 C CA . LEU A 1 83 ? 5.083 -2.760 15.965 1.00 97.75 83 LEU A CA 1
ATOM 615 C C . LEU A 1 83 ? 4.602 -1.552 16.793 1.00 97.75 83 LEU A C 1
ATOM 617 O O . LEU A 1 83 ? 3.806 -1.713 17.709 1.00 97.75 83 LEU A O 1
ATOM 621 N N . ARG A 1 84 ? 4.987 -0.326 16.408 1.00 96.75 84 ARG A N 1
ATOM 622 C CA . ARG A 1 84 ? 4.529 0.921 17.056 1.00 96.75 84 ARG A CA 1
ATOM 623 C C . ARG A 1 84 ? 3.002 1.094 17.059 1.00 96.75 84 ARG A C 1
ATOM 625 O O . ARG A 1 84 ? 2.447 1.657 17.995 1.00 96.75 84 ARG A O 1
ATOM 632 N N . HIS A 1 85 ? 2.330 0.633 16.005 1.00 98.06 85 HIS A N 1
ATOM 633 C CA . HIS A 1 85 ? 0.875 0.681 15.869 1.00 98.06 85 HIS A CA 1
ATOM 634 C C . HIS A 1 85 ? 0.226 -0.466 16.639 1.00 98.06 85 HIS A C 1
ATOM 636 O O . HIS A 1 85 ? -0.798 -0.258 17.279 1.00 98.06 85 HIS A O 1
ATOM 642 N N . PHE A 1 86 ? 0.854 -1.642 16.671 1.00 98.31 86 PHE A N 1
ATOM 643 C CA . PHE A 1 86 ? 0.394 -2.735 17.523 1.00 98.31 86 PHE A CA 1
ATOM 644 C C . PHE A 1 86 ? 0.456 -2.370 19.012 1.00 98.31 86 PHE A C 1
ATOM 646 O O . PHE A 1 86 ? -0.486 -2.655 19.741 1.00 98.31 86 PHE A O 1
ATOM 653 N N . GLU A 1 87 ? 1.488 -1.654 19.463 1.00 98.25 87 GLU A N 1
ATOM 654 C CA . GLU A 1 87 ? 1.561 -1.152 20.843 1.00 98.25 87 GLU A CA 1
ATOM 655 C C . GLU A 1 87 ? 0.393 -0.210 21.192 1.00 98.25 87 GLU A C 1
ATOM 657 O O . GLU A 1 87 ? -0.124 -0.253 22.307 1.00 98.25 87 GLU A O 1
ATOM 662 N N . ILE A 1 88 ? -0.085 0.603 20.241 1.00 98.56 88 ILE A N 1
ATOM 663 C CA . ILE A 1 88 ? -1.305 1.413 20.419 1.00 98.56 88 ILE A CA 1
ATOM 664 C C . ILE A 1 88 ? -2.523 0.503 20.613 1.00 98.56 88 ILE A C 1
ATOM 666 O O . ILE A 1 88 ? -3.302 0.710 21.543 1.00 98.56 88 ILE A O 1
ATOM 670 N N . VAL A 1 89 ? -2.662 -0.535 19.780 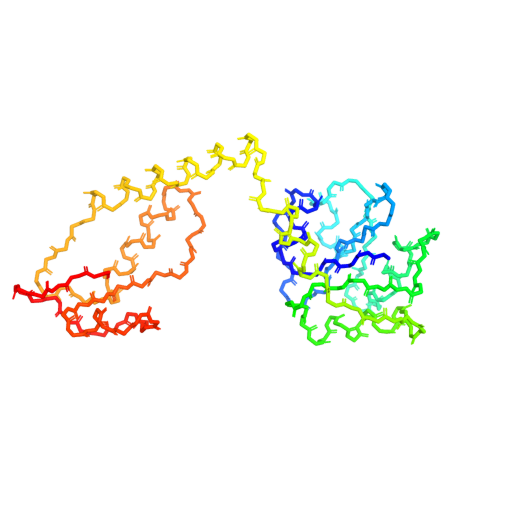1.00 98.44 89 VAL A N 1
ATOM 671 C CA . VAL A 1 89 ? -3.747 -1.522 19.895 1.00 98.44 89 VAL A CA 1
ATOM 672 C C . VAL A 1 89 ? -3.702 -2.234 21.252 1.00 98.44 89 VAL A C 1
ATOM 674 O O . VAL A 1 89 ? -4.731 -2.334 21.918 1.00 98.44 89 VAL A O 1
ATOM 677 N N . LYS A 1 90 ? -2.517 -2.648 21.718 1.00 98.31 90 LYS A N 1
ATOM 678 C CA . LYS A 1 90 ? -2.341 -3.288 23.031 1.00 98.31 90 LYS A CA 1
ATOM 679 C C . LYS A 1 90 ? -2.721 -2.377 24.189 1.00 98.31 90 LYS A C 1
ATOM 681 O O . LYS A 1 90 ? -3.358 -2.841 25.129 1.00 98.31 90 LYS A O 1
ATOM 686 N N . ARG A 1 91 ? -2.374 -1.088 24.129 1.00 98.06 91 ARG A N 1
ATOM 687 C CA . ARG A 1 91 ? -2.813 -0.111 25.140 1.00 98.06 91 ARG A CA 1
ATOM 688 C C . ARG A 1 91 ? -4.321 0.131 25.102 1.00 98.06 91 ARG A C 1
ATOM 690 O O . ARG A 1 91 ? -4.918 0.382 26.146 1.00 98.06 91 ARG A O 1
ATOM 697 N N . ALA A 1 92 ? -4.942 0.066 23.925 1.00 98.50 92 ALA A N 1
ATOM 698 C CA . ALA A 1 92 ? -6.392 0.173 23.799 1.00 98.50 92 ALA A CA 1
ATOM 699 C C . ALA A 1 92 ? -7.111 -1.048 24.398 1.00 98.50 92 ALA A C 1
ATOM 701 O O . ALA A 1 92 ? -8.127 -0.874 25.069 1.00 98.50 92 ALA A O 1
ATOM 702 N N . PHE A 1 93 ? -6.562 -2.257 24.214 1.00 98.38 93 PHE A N 1
ATOM 703 C CA . PHE A 1 93 ? -7.197 -3.523 24.605 1.00 98.38 93 PHE A CA 1
ATOM 704 C C . PHE A 1 93 ? -6.222 -4.486 25.322 1.00 98.38 93 PHE A C 1
ATOM 706 O O . PHE A 1 93 ? -5.897 -5.557 24.804 1.00 98.38 93 PHE A O 1
ATOM 713 N N . PRO A 1 94 ? -5.745 -4.163 26.537 1.00 97.44 94 PRO A N 1
ATOM 714 C CA . PRO A 1 94 ? -4.679 -4.928 27.196 1.00 97.44 94 PRO A CA 1
ATOM 715 C C . PRO A 1 94 ? -5.050 -6.381 27.543 1.00 97.44 94 PRO A C 1
ATOM 717 O O . PRO A 1 94 ? -4.156 -7.207 27.698 1.00 97.44 94 PRO A O 1
ATOM 720 N N . GLY A 1 95 ? -6.344 -6.698 27.654 1.00 96.88 95 GLY A N 1
ATOM 721 C CA . GLY A 1 95 ? -6.848 -8.040 27.972 1.00 96.88 95 GLY A CA 1
ATOM 722 C C . GLY A 1 95 ? -7.272 -8.887 26.768 1.00 96.88 95 GLY A C 1
ATOM 723 O O . GLY A 1 95 ? -7.805 -9.973 26.970 1.00 96.88 95 GLY A O 1
ATOM 724 N N . ALA A 1 96 ? -7.094 -8.398 25.538 1.00 98.31 96 ALA A N 1
ATOM 725 C CA . ALA A 1 96 ? -7.513 -9.119 24.341 1.00 98.31 96 ALA A CA 1
ATOM 726 C C . ALA A 1 96 ? -6.539 -10.246 23.962 1.00 98.31 96 ALA A C 1
ATOM 728 O O . ALA A 1 96 ? -5.318 -10.098 24.058 1.00 98.31 96 ALA A O 1
ATOM 729 N N . GLU A 1 97 ? -7.078 -11.346 23.439 1.00 98.50 97 GLU A N 1
ATOM 730 C CA . GLU A 1 97 ? -6.309 -12.314 22.665 1.00 98.50 97 GLU A CA 1
ATOM 731 C C . GLU A 1 97 ? -6.104 -11.777 21.241 1.00 98.50 97 GLU A C 1
ATOM 733 O O . GLU A 1 97 ? -7.058 -11.419 20.544 1.00 98.50 97 GLU A O 1
ATOM 738 N N . TYR A 1 98 ? -4.853 -11.744 20.785 1.00 98.44 98 TYR A N 1
ATOM 739 C CA . TYR A 1 98 ? -4.497 -11.250 19.457 1.00 98.44 98 TYR A CA 1
ATOM 740 C C . TYR A 1 98 ? -4.249 -12.395 18.485 1.00 98.44 98 TYR A C 1
ATOM 742 O O . TYR A 1 98 ? -3.482 -13.313 18.775 1.00 98.44 98 TYR A O 1
ATOM 750 N N . ARG A 1 99 ? -4.854 -12.312 17.298 1.00 98.44 99 ARG A N 1
ATOM 751 C CA . ARG A 1 99 ? -4.670 -13.282 16.210 1.00 98.44 99 ARG A CA 1
ATOM 752 C C . ARG A 1 99 ? -4.359 -12.572 14.900 1.00 98.44 99 ARG A C 1
ATOM 754 O O . ARG A 1 99 ? -4.816 -11.457 14.666 1.00 98.44 99 ARG A O 1
ATOM 761 N N . LEU A 1 100 ? -3.622 -13.238 14.015 1.00 98.19 100 LEU A N 1
ATOM 762 C CA . LEU A 1 100 ? -3.401 -12.737 12.658 1.00 98.19 100 LEU A CA 1
ATOM 763 C C . LEU A 1 100 ? -4.691 -12.836 11.834 1.00 98.19 100 LEU A C 1
ATOM 765 O O . LEU A 1 100 ? -5.267 -13.915 11.675 1.00 98.19 100 LEU A O 1
ATOM 769 N N . GLY A 1 101 ? -5.133 -11.704 11.295 1.00 97.19 101 GLY A N 1
ATOM 770 C CA . GLY A 1 101 ? -6.311 -11.564 10.438 1.00 97.19 101 GLY A CA 1
ATOM 771 C C . GLY A 1 101 ? -6.035 -11.788 8.949 1.00 97.19 101 GLY A C 1
ATOM 772 O O . GLY A 1 101 ? -6.959 -11.729 8.145 1.00 97.19 101 GLY A O 1
ATOM 773 N N . ASP A 1 102 ? -4.790 -12.056 8.550 1.00 97.44 102 ASP A N 1
ATOM 774 C CA . ASP A 1 102 ? -4.367 -12.156 7.145 1.00 97.44 102 ASP A CA 1
ATOM 775 C C . ASP A 1 102 ? -5.148 -13.199 6.342 1.00 97.44 102 ASP A C 1
ATOM 777 O O . ASP A 1 102 ? -5.400 -13.005 5.153 1.00 97.44 102 ASP A O 1
ATOM 781 N N . HIS A 1 103 ? -5.541 -14.304 6.979 1.00 97.25 103 HIS A N 1
ATOM 782 C CA . HIS A 1 103 ? -6.358 -15.338 6.346 1.00 97.25 103 HIS A CA 1
ATOM 783 C C . HIS A 1 103 ? -7.749 -14.809 5.965 1.00 97.25 103 HIS A C 1
ATOM 785 O O . HIS A 1 103 ? -8.194 -15.048 4.847 1.00 97.25 103 HIS A O 1
ATOM 791 N N . ILE A 1 104 ? -8.370 -13.995 6.826 1.00 96.81 104 ILE A N 1
ATOM 792 C CA . ILE A 1 104 ? -9.680 -13.374 6.585 1.00 96.81 104 ILE A CA 1
ATOM 793 C C . ILE A 1 104 ? -9.608 -12.472 5.350 1.00 96.81 104 ILE A C 1
ATOM 795 O O . ILE A 1 104 ? -10.378 -12.628 4.404 1.00 96.81 104 ILE A O 1
ATOM 799 N N . PHE A 1 105 ? -8.634 -11.556 5.314 1.00 96.88 105 PHE A N 1
ATOM 800 C CA . PHE A 1 105 ? -8.468 -10.649 4.175 1.00 96.88 105 PHE A CA 1
ATOM 801 C C . PHE A 1 105 ? -8.108 -11.389 2.891 1.00 96.88 105 PHE A C 1
ATOM 803 O O . PHE A 1 105 ? -8.564 -11.000 1.817 1.00 96.88 105 PHE A O 1
ATOM 810 N N . ARG A 1 106 ? -7.304 -12.452 2.980 1.00 96.75 106 ARG A N 1
ATOM 811 C CA . ARG A 1 106 ? -6.954 -13.291 1.832 1.00 96.75 106 ARG A CA 1
ATOM 812 C C . ARG A 1 106 ? -8.191 -13.939 1.225 1.00 96.75 106 ARG A C 1
ATOM 814 O O . ARG A 1 106 ? -8.335 -13.891 0.009 1.00 96.75 106 ARG A O 1
ATOM 821 N N . GLU A 1 107 ? -9.068 -14.503 2.049 1.00 96.62 107 GLU A N 1
ATOM 822 C CA . GLU A 1 107 ? -10.321 -15.115 1.600 1.00 96.62 107 GLU A CA 1
ATOM 823 C C . GLU A 1 107 ? -11.264 -14.075 0.993 1.00 96.62 107 GLU A C 1
ATOM 825 O O . GLU A 1 107 ? -11.726 -14.248 -0.134 1.00 96.62 107 GLU A O 1
ATOM 830 N N . TRP A 1 108 ? -11.478 -12.945 1.674 1.00 95.56 108 TRP A N 1
ATOM 831 C CA . TRP A 1 108 ? -12.363 -11.882 1.185 1.00 95.56 108 TRP A CA 1
ATOM 832 C C . TRP A 1 108 ? -11.874 -11.264 -0.130 1.00 95.56 108 TRP A C 1
ATOM 834 O O . TRP A 1 108 ? -12.671 -10.963 -1.015 1.00 95.56 108 TRP A O 1
ATOM 844 N N . ARG A 1 109 ? -10.554 -11.118 -0.298 1.00 96.25 109 ARG A N 1
ATOM 845 C CA . ARG A 1 109 ? -9.932 -10.551 -1.506 1.00 96.25 109 ARG A CA 1
ATOM 846 C C . ARG A 1 109 ? -9.639 -11.597 -2.582 1.00 96.25 109 ARG A C 1
ATOM 848 O O . ARG A 1 109 ? -9.150 -11.236 -3.659 1.00 96.25 109 ARG A O 1
ATOM 855 N N . ALA A 1 110 ? -9.885 -12.886 -2.332 1.00 97.31 110 ALA A N 1
ATOM 856 C CA . ALA A 1 110 ? -9.633 -13.945 -3.309 1.00 97.31 110 ALA A CA 1
ATOM 857 C C . ALA A 1 110 ? -10.555 -13.794 -4.526 1.00 97.31 110 ALA A C 1
ATOM 859 O O . ALA A 1 110 ? -10.074 -13.795 -5.665 1.00 97.31 110 ALA A O 1
ATOM 860 N N . VAL A 1 111 ? -11.849 -13.573 -4.278 1.00 96.81 111 VAL A N 1
ATOM 861 C CA . VAL A 1 111 ? -12.880 -13.384 -5.304 1.00 96.81 111 VAL A CA 1
ATOM 862 C C . VAL A 1 111 ? -13.148 -11.894 -5.485 1.00 96.81 111 VAL A C 1
ATOM 864 O O . VAL A 1 111 ? -13.572 -11.212 -4.560 1.00 96.81 111 VAL A O 1
ATOM 867 N N . LYS A 1 112 ? -12.876 -11.384 -6.687 1.00 97.31 112 LYS A N 1
ATOM 868 C CA . LYS A 1 112 ? -12.997 -9.956 -7.002 1.00 97.31 112 LYS A CA 1
ATOM 869 C C . LYS A 1 112 ? -14.435 -9.653 -7.392 1.00 97.31 112 LYS A C 1
ATOM 871 O O . LYS A 1 112 ? -15.050 -10.408 -8.150 1.00 97.31 112 LYS A O 1
ATOM 876 N N . ARG A 1 113 ? -14.948 -8.519 -6.934 1.00 96.75 113 ARG A N 1
ATOM 877 C CA . ARG A 1 113 ? -16.192 -7.945 -7.447 1.00 96.75 113 ARG A CA 1
ATOM 878 C C . ARG A 1 113 ? -15.999 -7.453 -8.882 1.00 96.75 113 ARG A C 1
ATOM 880 O O . ARG A 1 113 ? -14.877 -7.262 -9.352 1.00 96.75 113 ARG A O 1
ATOM 887 N N . ARG A 1 114 ? -17.109 -7.226 -9.591 1.00 97.62 114 ARG A N 1
ATOM 888 C CA . ARG A 1 114 ? -17.079 -6.750 -10.986 1.00 97.62 114 ARG A CA 1
ATOM 889 C C . ARG A 1 114 ? -16.319 -5.428 -11.129 1.00 97.62 114 ARG A C 1
ATOM 891 O O . ARG A 1 114 ? -15.476 -5.324 -12.013 1.00 97.62 114 ARG A O 1
ATOM 898 N N . ASP A 1 115 ? -16.541 -4.483 -10.216 1.00 96.31 115 ASP A N 1
ATOM 899 C CA . ASP A 1 115 ? -15.858 -3.184 -10.206 1.00 96.31 115 ASP A CA 1
ATOM 900 C C . ASP A 1 115 ? -14.340 -3.323 -9.983 1.00 96.31 115 ASP A C 1
ATOM 902 O O . ASP A 1 115 ? -13.544 -2.607 -10.589 1.00 96.31 115 ASP A O 1
ATOM 906 N N . GLU A 1 116 ? -13.913 -4.278 -9.154 1.00 96.50 116 GLU A N 1
ATOM 907 C CA . GLU A 1 116 ? -12.493 -4.572 -8.934 1.00 96.50 116 GLU A CA 1
ATOM 908 C C . GLU A 1 116 ? -11.846 -5.182 -10.185 1.00 96.50 116 GLU A C 1
ATOM 910 O O . GLU A 1 116 ? -10.744 -4.788 -10.567 1.00 96.50 116 GLU A O 1
ATOM 915 N N . VAL A 1 117 ? -12.537 -6.103 -10.867 1.00 98.19 117 VAL A N 1
ATOM 916 C CA . VAL A 1 117 ? -12.062 -6.688 -12.133 1.00 98.19 117 VAL A CA 1
ATOM 917 C C . VAL A 1 117 ? -11.920 -5.621 -13.219 1.00 98.19 117 VAL A C 1
ATOM 919 O O . VAL A 1 117 ? -10.943 -5.636 -13.969 1.00 98.19 117 VAL A O 1
ATOM 922 N N . GLU A 1 118 ? -12.863 -4.685 -13.310 1.00 97.88 118 GLU A N 1
ATOM 923 C CA . GLU A 1 118 ? -12.802 -3.572 -14.262 1.00 97.88 118 GLU A CA 1
ATOM 924 C C . GLU A 1 118 ? -11.597 -2.662 -14.001 1.00 97.88 118 GLU A C 1
ATOM 926 O O . GLU A 1 118 ? -10.854 -2.360 -14.938 1.00 97.88 118 GLU A O 1
ATOM 931 N N . LYS A 1 119 ? -11.330 -2.314 -12.735 1.00 95.31 119 LYS A N 1
ATOM 932 C CA . LYS A 1 119 ? -10.133 -1.552 -12.336 1.00 95.31 119 LYS A CA 1
ATOM 933 C C . LYS A 1 119 ? -8.840 -2.284 -12.705 1.00 95.31 119 LYS A C 1
ATOM 935 O O . LYS A 1 119 ? -7.934 -1.675 -13.272 1.00 95.31 119 LYS A O 1
ATOM 940 N N . ILE A 1 120 ? -8.764 -3.593 -12.448 1.00 96.88 120 ILE A N 1
ATOM 941 C CA . ILE A 1 120 ? -7.604 -4.423 -12.819 1.00 96.88 120 ILE A CA 1
ATOM 942 C C . ILE A 1 120 ? -7.410 -4.435 -14.340 1.00 96.88 120 ILE A C 1
ATOM 944 O O . ILE A 1 120 ? -6.288 -4.277 -14.819 1.00 96.88 120 ILE A O 1
ATOM 948 N N . ARG A 1 121 ? -8.493 -4.590 -15.113 1.00 98.12 121 ARG A N 1
ATOM 949 C CA . ARG A 1 121 ? -8.432 -4.584 -16.580 1.00 98.12 121 ARG A CA 1
ATOM 950 C C . ARG A 1 121 ? -7.933 -3.241 -17.111 1.00 98.12 121 ARG A C 1
ATOM 952 O O . ARG A 1 121 ? -7.064 -3.232 -17.977 1.00 98.12 121 ARG A O 1
ATOM 959 N N . ALA A 1 122 ? -8.441 -2.131 -16.576 1.00 96.75 122 ALA A N 1
ATOM 960 C CA . ALA A 1 122 ? -8.001 -0.791 -16.955 1.00 96.75 122 ALA A CA 1
ATOM 961 C C . ALA A 1 122 ? -6.502 -0.583 -16.673 1.00 96.75 122 ALA A C 1
ATOM 963 O O . ALA A 1 122 ? -5.770 -0.147 -17.563 1.00 96.75 122 ALA A O 1
ATOM 964 N N . ALA A 1 123 ? -6.031 -0.976 -15.483 1.00 96.62 123 ALA A N 1
ATOM 965 C CA . ALA A 1 123 ? -4.616 -0.907 -15.124 1.00 96.62 123 ALA A CA 1
ATOM 966 C C . ALA A 1 123 ? -3.744 -1.768 -16.055 1.00 96.62 123 ALA A C 1
ATOM 968 O O . ALA A 1 123 ? -2.753 -1.283 -16.594 1.00 96.62 123 ALA A O 1
ATOM 969 N N . ALA A 1 124 ? -4.141 -3.017 -16.324 1.00 97.38 124 ALA A N 1
ATOM 970 C CA . ALA A 1 124 ? -3.410 -3.914 -17.220 1.00 97.38 124 ALA A CA 1
ATOM 971 C C . ALA A 1 124 ? -3.338 -3.387 -18.665 1.00 97.38 124 ALA A C 1
ATOM 973 O O . ALA A 1 124 ? -2.319 -3.542 -19.336 1.00 97.38 124 ALA A O 1
ATOM 974 N N . SER A 1 125 ? -4.406 -2.755 -19.158 1.00 97.50 125 SER A N 1
ATOM 975 C CA . SER A 1 125 ? -4.411 -2.104 -20.472 1.00 97.50 125 SER A CA 1
ATOM 976 C C . SER A 1 125 ? -3.474 -0.896 -20.526 1.00 97.50 125 SER A C 1
ATOM 978 O O . SER A 1 125 ? -2.768 -0.735 -21.517 1.00 97.50 125 SER A O 1
ATOM 980 N N . ALA A 1 126 ? -3.436 -0.069 -19.478 1.00 95.94 126 ALA A N 1
ATOM 981 C CA . ALA A 1 126 ? -2.516 1.064 -19.398 1.00 95.94 126 ALA A CA 1
ATOM 982 C C . ALA A 1 126 ? -1.048 0.613 -19.325 1.00 95.94 126 ALA A C 1
ATOM 984 O O . ALA A 1 126 ? -0.226 1.130 -20.076 1.00 95.94 126 ALA A O 1
ATOM 985 N N . ILE A 1 127 ? -0.745 -0.409 -18.512 1.00 96.75 127 ILE A N 1
ATOM 986 C CA . ILE A 1 127 ? 0.598 -1.005 -18.423 1.00 96.75 127 ILE A CA 1
ATOM 987 C C . ILE A 1 127 ? 1.050 -1.520 -19.789 1.00 96.75 127 ILE A C 1
ATOM 989 O O . ILE A 1 127 ? 2.161 -1.233 -20.217 1.00 96.75 127 ILE A O 1
ATOM 993 N N . ARG A 1 128 ? 0.184 -2.248 -20.500 1.00 96.88 128 ARG A N 1
ATOM 994 C CA . ARG A 1 128 ? 0.516 -2.793 -21.820 1.00 96.88 128 ARG A CA 1
ATOM 995 C C . ARG A 1 128 ? 0.910 -1.707 -22.817 1.00 96.88 128 ARG A C 1
ATOM 997 O O . ARG A 1 128 ? 1.940 -1.854 -23.456 1.00 96.88 128 ARG A O 1
ATOM 1004 N N . ARG A 1 129 ? 0.133 -0.623 -22.903 1.00 95.88 129 ARG A N 1
ATOM 1005 C CA . ARG A 1 129 ? 0.446 0.502 -23.799 1.00 95.88 129 ARG A CA 1
ATOM 1006 C C . ARG A 1 129 ? 1.794 1.136 -23.463 1.00 95.88 129 ARG A C 1
ATOM 1008 O O . ARG A 1 129 ? 2.619 1.297 -24.350 1.00 95.88 129 ARG A O 1
ATOM 1015 N N . ALA A 1 130 ? 2.053 1.393 -22.178 1.00 93.94 130 ALA A N 1
ATOM 1016 C CA . ALA A 1 130 ? 3.336 1.940 -21.735 1.00 93.94 130 ALA A CA 1
ATOM 1017 C C . ALA A 1 130 ? 4.524 1.029 -22.101 1.00 93.94 130 ALA A C 1
ATOM 1019 O O . ALA A 1 130 ? 5.597 1.521 -22.432 1.00 93.94 130 ALA A O 1
ATOM 1020 N N . MET A 1 131 ? 4.335 -0.294 -22.064 1.00 93.50 131 MET A N 1
ATOM 1021 C CA . MET A 1 131 ? 5.363 -1.255 -22.478 1.00 93.50 131 MET A CA 1
ATOM 1022 C C . MET A 1 131 ? 5.518 -1.353 -24.003 1.00 93.50 131 MET A C 1
ATOM 1024 O O . MET A 1 131 ? 6.634 -1.543 -24.473 1.00 93.50 131 MET A O 1
ATOM 1028 N N . GLU A 1 132 ? 4.435 -1.227 -24.775 1.00 94.50 132 GLU A N 1
ATOM 1029 C CA . GLU A 1 132 ? 4.466 -1.213 -26.249 1.00 94.50 132 GLU A CA 1
ATOM 1030 C C . GLU A 1 132 ? 5.179 0.032 -26.801 1.00 94.50 132 GLU A C 1
ATOM 1032 O O . GLU A 1 132 ? 5.846 -0.046 -27.829 1.00 94.50 132 GLU A O 1
ATOM 1037 N N . GLU A 1 133 ? 5.074 1.162 -26.100 1.00 91.69 133 GLU A N 1
ATOM 1038 C CA . GLU A 1 133 ? 5.730 2.431 -26.445 1.00 91.69 133 GLU A CA 1
ATOM 1039 C C . GLU A 1 133 ? 7.174 2.529 -25.915 1.00 91.69 133 GLU A C 1
ATOM 1041 O O . GLU A 1 133 ? 7.912 3.454 -26.264 1.00 91.69 133 GLU A O 1
ATOM 1046 N N . LEU A 1 134 ? 7.606 1.590 -25.063 1.00 91.94 134 LEU A N 1
ATOM 1047 C CA . LEU A 1 134 ? 8.935 1.620 -24.464 1.00 91.94 134 LEU A CA 1
ATOM 1048 C C . LEU A 1 134 ? 10.013 1.231 -25.481 1.00 91.94 134 LEU A C 1
ATOM 1050 O O . LEU A 1 134 ? 10.208 0.061 -25.807 1.00 91.94 134 LEU A O 1
ATOM 1054 N N . GLU A 1 135 ? 10.820 2.208 -25.877 1.00 92.06 135 GLU A N 1
ATOM 1055 C CA . GLU A 1 135 ? 11.995 1.962 -26.709 1.00 92.06 135 GLU A CA 1
ATOM 1056 C C . GLU A 1 135 ? 13.277 1.816 -25.875 1.00 92.06 135 GLU A C 1
ATOM 1058 O O . GLU A 1 135 ? 13.713 2.725 -25.149 1.00 92.06 135 GLU A O 1
ATOM 1063 N N . LEU A 1 136 ? 13.931 0.660 -26.023 1.00 93.12 136 LEU A N 1
ATOM 1064 C CA . LEU A 1 136 ? 15.245 0.372 -25.455 1.00 93.12 136 LEU A CA 1
ATOM 1065 C C . LEU A 1 136 ? 16.292 0.260 -26.564 1.00 93.12 136 LEU A C 1
ATOM 1067 O O . LEU A 1 136 ? 16.092 -0.404 -27.578 1.00 93.12 136 LEU A O 1
ATOM 1071 N N . ALA A 1 137 ? 17.451 0.874 -26.338 1.00 93.56 137 ALA A N 1
ATOM 1072 C CA . ALA A 1 137 ? 18.585 0.827 -27.253 1.00 93.56 137 ALA A CA 1
ATOM 1073 C C . ALA A 1 137 ? 19.847 0.356 -26.516 1.00 93.56 137 ALA A C 1
ATOM 1075 O O . ALA A 1 137 ? 20.005 0.663 -25.328 1.00 93.56 137 ALA A O 1
ATOM 1076 N N . PRO A 1 138 ? 20.775 -0.353 -27.192 1.00 96.31 138 PRO A N 1
ATOM 1077 C CA . PRO A 1 138 ? 22.055 -0.708 -26.598 1.00 96.31 138 PRO A CA 1
ATOM 1078 C C . PRO A 1 138 ? 22.742 0.504 -25.965 1.00 96.31 138 PRO A C 1
ATOM 1080 O O . PRO A 1 138 ? 22.795 1.583 -26.550 1.00 96.31 138 PRO A O 1
ATOM 1083 N N . GLY A 1 139 ? 23.269 0.315 -24.759 1.00 97.25 139 GLY A N 1
ATOM 1084 C CA . GLY A 1 139 ? 23.878 1.378 -23.969 1.00 97.25 139 GLY A CA 1
ATOM 1085 C C . GLY A 1 139 ? 22.971 1.967 -22.890 1.00 97.25 139 GLY A C 1
ATOM 1086 O O . GLY A 1 139 ? 23.521 2.488 -21.923 1.00 97.25 139 GLY A O 1
ATOM 1087 N N . VAL A 1 140 ? 21.639 1.846 -22.966 1.00 98.06 140 VAL A N 1
ATOM 1088 C CA . VAL A 1 140 ? 20.756 2.236 -21.846 1.00 98.06 140 VAL A CA 1
ATOM 1089 C C . VAL A 1 140 ? 21.037 1.356 -20.625 1.00 98.06 140 VAL A C 1
ATOM 1091 O O . VAL A 1 140 ? 21.270 0.157 -20.783 1.00 98.06 140 VAL A O 1
ATOM 1094 N N . SER A 1 141 ? 21.072 1.926 -19.419 1.00 98.50 141 SER A N 1
ATOM 1095 C CA . SER A 1 141 ? 21.184 1.123 -18.192 1.00 98.50 141 SER A CA 1
ATOM 1096 C C . SER A 1 141 ? 19.829 0.611 -17.709 1.00 98.50 141 SER A C 1
ATOM 1098 O O . SER A 1 141 ? 18.792 1.190 -18.036 1.00 98.50 141 SER A O 1
ATOM 1100 N N . GLU A 1 142 ? 19.833 -0.445 -16.894 1.00 98.50 142 GLU A N 1
ATOM 1101 C CA . GLU A 1 142 ? 18.620 -0.966 -16.245 1.00 98.50 142 GLU A CA 1
ATOM 1102 C C . GLU A 1 142 ? 17.906 0.140 -15.456 1.00 98.50 142 GLU A C 1
ATOM 1104 O O . GLU A 1 142 ? 16.707 0.342 -15.624 1.00 98.50 142 GLU A O 1
ATOM 1109 N N . ARG A 1 143 ? 18.648 0.942 -14.675 1.00 98.38 143 ARG A N 1
ATOM 1110 C CA . ARG A 1 143 ? 18.086 2.102 -13.955 1.00 98.38 143 ARG A CA 1
ATOM 1111 C C . ARG A 1 143 ? 17.420 3.124 -14.873 1.00 98.38 143 ARG A C 1
ATOM 1113 O O . ARG A 1 143 ? 16.361 3.646 -14.539 1.00 98.38 143 ARG A O 1
ATOM 1120 N N . GLN A 1 144 ? 18.031 3.429 -16.019 1.00 98.00 144 GLN A N 1
ATOM 1121 C CA . GLN A 1 144 ? 17.454 4.367 -16.985 1.00 98.00 144 GLN A CA 1
ATOM 1122 C C . GLN A 1 144 ? 16.171 3.809 -17.609 1.00 98.00 144 GLN A C 1
ATOM 1124 O O . GLN A 1 144 ? 15.207 4.551 -17.778 1.00 98.00 144 GLN A O 1
ATOM 1129 N N . ALA A 1 145 ? 16.147 2.516 -17.930 1.00 97.56 145 ALA A N 1
ATOM 1130 C CA . ALA A 1 145 ? 14.956 1.844 -18.434 1.00 97.56 145 ALA A CA 1
ATOM 1131 C C . ALA A 1 145 ? 13.833 1.816 -17.381 1.00 97.56 145 ALA A C 1
ATOM 1133 O O . ALA A 1 145 ? 12.711 2.215 -17.683 1.00 97.56 145 ALA A O 1
ATOM 1134 N N . ALA A 1 146 ? 14.147 1.457 -16.133 1.00 97.56 146 ALA A N 1
ATOM 1135 C CA . ALA A 1 146 ? 13.188 1.447 -15.029 1.00 97.56 146 ALA A CA 1
ATOM 1136 C C . ALA A 1 146 ? 12.576 2.836 -14.781 1.00 97.56 146 ALA A C 1
ATOM 1138 O O . ALA A 1 146 ? 11.364 2.957 -14.614 1.00 97.56 146 ALA A O 1
ATOM 1139 N N . ALA A 1 147 ? 13.387 3.899 -14.837 1.00 97.12 147 ALA A N 1
ATOM 1140 C CA . ALA A 1 147 ? 12.906 5.274 -14.704 1.00 97.12 147 ALA A CA 1
ATOM 1141 C C . ALA A 1 147 ? 11.941 5.680 -15.834 1.00 97.12 147 ALA A C 1
ATOM 1143 O O . ALA A 1 147 ? 10.935 6.337 -15.571 1.00 97.12 147 ALA A O 1
ATOM 1144 N N . ARG A 1 148 ? 12.215 5.268 -17.081 1.00 97.06 148 ARG A N 1
ATOM 1145 C CA . ARG A 1 148 ? 11.319 5.522 -18.224 1.00 97.06 148 ARG A CA 1
ATOM 1146 C C . ARG A 1 148 ? 9.981 4.808 -18.061 1.00 97.06 148 ARG A C 1
ATOM 1148 O O . ARG A 1 148 ? 8.946 5.430 -18.267 1.00 97.06 148 ARG A O 1
ATOM 1155 N N . ILE A 1 149 ? 10.004 3.540 -17.647 1.00 97.06 149 ILE A N 1
ATOM 1156 C CA . ILE A 1 149 ? 8.786 2.765 -17.372 1.00 97.06 149 ILE A CA 1
ATOM 1157 C C . ILE A 1 149 ? 7.983 3.429 -16.254 1.00 97.06 149 ILE A C 1
ATOM 1159 O O . ILE A 1 149 ? 6.784 3.640 -16.407 1.00 97.06 149 ILE A O 1
ATOM 1163 N N . TYR A 1 150 ? 8.635 3.798 -15.147 1.00 97.38 150 TYR A N 1
ATOM 1164 C CA . TYR A 1 150 ? 7.967 4.483 -14.042 1.00 97.38 150 TYR A CA 1
ATOM 1165 C C . TYR A 1 150 ? 7.257 5.753 -14.520 1.00 97.38 150 TYR A C 1
ATOM 1167 O O . TYR A 1 150 ? 6.079 5.940 -14.219 1.00 97.38 150 TYR A O 1
ATOM 1175 N N . LEU A 1 151 ? 7.955 6.600 -15.287 1.00 96.25 151 LEU A N 1
ATOM 1176 C CA . LEU A 1 151 ? 7.394 7.843 -15.809 1.00 96.25 151 LEU A CA 1
ATOM 1177 C C . LEU A 1 151 ? 6.188 7.576 -16.717 1.00 96.25 151 LEU A C 1
ATOM 1179 O O . LEU A 1 151 ? 5.133 8.154 -16.484 1.00 96.25 151 LEU A O 1
ATOM 1183 N N . ALA A 1 152 ? 6.309 6.649 -17.669 1.00 96.19 152 ALA A N 1
ATOM 1184 C CA . ALA A 1 152 ? 5.222 6.305 -18.583 1.00 96.19 152 ALA A CA 1
ATOM 1185 C C . ALA A 1 152 ? 3.975 5.789 -17.840 1.00 96.19 152 ALA A C 1
ATOM 1187 O O . ALA A 1 152 ? 2.849 6.191 -18.132 1.00 96.19 152 ALA A O 1
ATOM 1188 N N . LEU A 1 153 ? 4.158 4.928 -16.832 1.00 96.75 153 LEU A N 1
ATOM 1189 C CA . LEU A 1 153 ? 3.049 4.422 -16.018 1.00 96.75 153 LEU A CA 1
ATOM 1190 C C . LEU A 1 153 ? 2.412 5.523 -15.159 1.00 96.75 153 LEU A C 1
ATOM 1192 O O . LEU A 1 153 ? 1.189 5.554 -15.010 1.00 96.75 153 LEU A O 1
ATOM 1196 N N . TYR A 1 154 ? 3.223 6.421 -14.600 1.00 96.69 154 TYR A N 1
ATOM 1197 C CA . TYR A 1 154 ? 2.744 7.547 -13.802 1.00 96.69 154 TYR A CA 1
ATOM 1198 C C . TYR A 1 154 ? 1.955 8.553 -14.655 1.00 96.69 154 TYR A C 1
ATOM 1200 O O . TYR A 1 154 ? 0.858 8.958 -14.275 1.00 96.69 154 TYR A O 1
ATOM 1208 N N . GLU A 1 155 ? 2.459 8.902 -15.840 1.00 95.50 155 GLU A N 1
ATOM 1209 C CA . GLU A 1 155 ? 1.777 9.773 -16.809 1.00 95.50 155 GLU A CA 1
ATOM 1210 C C . GLU A 1 155 ? 0.478 9.150 -17.338 1.00 95.50 155 GLU A C 1
ATOM 1212 O O . GLU A 1 155 ? -0.494 9.861 -17.591 1.00 95.50 155 GLU A O 1
ATOM 1217 N N . ALA A 1 156 ? 0.401 7.816 -17.403 1.00 94.88 156 ALA A N 1
ATOM 1218 C CA . ALA A 1 156 ? -0.832 7.084 -17.692 1.00 94.88 156 ALA A CA 1
ATOM 1219 C C . ALA A 1 156 ? -1.859 7.098 -16.535 1.00 94.88 156 ALA A C 1
ATOM 1221 O O . ALA A 1 156 ? -2.904 6.448 -16.632 1.00 94.88 156 ALA A O 1
ATOM 1222 N N . GLY A 1 157 ? -1.581 7.818 -15.442 1.00 94.06 157 GLY A N 1
ATOM 1223 C CA . GLY A 1 157 ? -2.474 7.979 -14.293 1.00 94.06 157 GLY A CA 1
ATOM 1224 C C . GLY A 1 157 ? -2.477 6.793 -13.329 1.00 94.06 157 GLY A C 1
ATOM 1225 O O . GLY A 1 157 ? -3.403 6.658 -12.527 1.00 94.06 157 GLY A O 1
ATOM 1226 N N . LEU A 1 158 ? -1.477 5.912 -13.406 1.00 95.56 158 LEU A N 1
ATOM 1227 C CA . LEU A 1 158 ? -1.315 4.812 -12.459 1.00 95.56 158 LEU A CA 1
ATOM 1228 C C . LEU A 1 158 ? -0.503 5.258 -11.238 1.00 95.56 158 LEU A C 1
ATOM 1230 O O . LEU A 1 158 ? 0.150 6.297 -11.232 1.00 95.56 158 LEU A O 1
ATOM 1234 N N . SER A 1 159 ? -0.520 4.435 -10.192 1.00 93.62 159 SER A N 1
ATOM 1235 C CA . SER A 1 159 ? 0.406 4.531 -9.059 1.00 93.62 159 SER A CA 1
ATOM 1236 C C . SER A 1 159 ? 1.413 3.384 -9.175 1.00 93.62 159 SER A C 1
ATOM 1238 O O . SER A 1 159 ? 1.089 2.268 -8.759 1.00 93.62 159 SER A O 1
ATOM 1240 N N . PRO A 1 160 ? 2.581 3.597 -9.811 1.00 94.38 160 PRO A N 1
ATOM 1241 C CA . PRO A 1 160 ? 3.512 2.511 -10.088 1.00 94.38 160 PRO A CA 1
ATOM 1242 C C . PRO A 1 160 ? 4.076 1.919 -8.793 1.00 94.38 160 PRO A C 1
ATOM 1244 O O . PRO A 1 160 ? 4.412 2.643 -7.856 1.00 94.38 160 PRO A O 1
ATOM 1247 N N . GLY A 1 161 ? 4.177 0.590 -8.750 1.00 90.81 161 GLY A N 1
ATOM 1248 C CA . GLY A 1 161 ? 4.923 -0.123 -7.713 1.00 90.81 161 GLY A CA 1
ATOM 1249 C C . GLY A 1 161 ? 6.425 -0.181 -8.026 1.00 90.81 161 GLY A C 1
ATOM 1250 O O . GLY A 1 161 ? 6.910 0.574 -8.872 1.00 90.81 161 GLY A O 1
ATOM 1251 N N . PRO A 1 162 ? 7.169 -1.097 -7.381 1.00 92.38 162 PRO A N 1
ATOM 1252 C CA . PRO A 1 162 ? 8.555 -1.381 -7.744 1.00 92.38 162 PRO A CA 1
ATOM 1253 C C . PRO A 1 162 ? 8.677 -1.767 -9.224 1.00 92.38 162 PRO A C 1
ATOM 1255 O O . PRO A 1 162 ? 7.914 -2.603 -9.711 1.00 92.38 162 PRO A O 1
ATOM 1258 N N . ILE A 1 163 ? 9.637 -1.164 -9.927 1.00 95.69 163 ILE A N 1
ATOM 1259 C CA . ILE A 1 163 ? 9.936 -1.450 -11.333 1.00 95.69 163 ILE A CA 1
ATOM 1260 C C . ILE A 1 163 ? 11.274 -2.178 -11.397 1.00 95.69 163 ILE A C 1
ATOM 1262 O O . ILE A 1 163 ? 12.326 -1.575 -11.186 1.00 95.69 163 ILE A O 1
ATOM 1266 N N . LEU A 1 164 ? 11.226 -3.473 -11.699 1.00 96.38 164 LEU A N 1
ATOM 1267 C CA . LEU A 1 164 ? 12.415 -4.288 -11.917 1.00 96.38 164 LEU A CA 1
ATOM 1268 C C . LEU A 1 164 ? 12.729 -4.315 -13.411 1.00 96.38 164 LEU A C 1
ATOM 1270 O O . LEU A 1 164 ? 11.837 -4.539 -14.222 1.00 96.38 164 LEU A O 1
ATOM 1274 N N . VAL A 1 165 ? 13.991 -4.059 -13.753 1.00 97.62 165 VAL A N 1
ATOM 1275 C CA . VAL A 1 165 ? 14.524 -4.194 -15.111 1.00 97.62 165 VAL A CA 1
ATOM 1276 C C . VAL A 1 165 ? 15.867 -4.888 -15.013 1.00 97.62 165 VAL A C 1
ATOM 1278 O O . VAL A 1 165 ? 16.745 -4.436 -14.276 1.00 97.62 165 VAL A O 1
ATOM 1281 N N . GLN A 1 166 ? 16.021 -5.983 -15.745 1.00 98.38 166 GLN A N 1
ATOM 1282 C CA . GLN A 1 166 ? 17.179 -6.859 -15.649 1.00 98.38 166 GLN A CA 1
ATOM 1283 C C . GLN A 1 166 ? 17.637 -7.276 -17.042 1.00 98.38 166 GLN A C 1
ATOM 1285 O O . GLN A 1 166 ? 16.851 -7.739 -17.864 1.00 98.38 166 GLN A O 1
ATOM 1290 N N . PHE A 1 167 ? 18.931 -7.132 -17.315 1.00 98.38 167 PHE A N 1
ATOM 1291 C CA . PHE A 1 167 ? 19.528 -7.470 -18.602 1.00 98.38 167 PHE A CA 1
ATOM 1292 C C . PHE A 1 167 ? 20.464 -8.675 -18.483 1.00 98.38 167 PHE A C 1
ATOM 1294 O O . PHE A 1 167 ? 21.214 -8.818 -17.515 1.00 98.38 167 PHE A O 1
ATOM 1301 N N . GLY A 1 168 ? 20.502 -9.523 -19.510 1.00 97.62 168 GLY A N 1
ATOM 1302 C CA . GLY A 1 168 ? 21.436 -10.643 -19.627 1.00 97.62 168 GLY A CA 1
ATOM 1303 C C . GLY A 1 168 ? 21.450 -11.524 -18.365 1.00 97.62 168 GLY A C 1
ATOM 1304 O O . GLY A 1 168 ? 20.386 -11.961 -17.933 1.00 97.62 168 GLY A O 1
ATOM 1305 N N . PRO A 1 169 ? 22.613 -11.770 -17.729 1.00 97.31 169 PRO A N 1
ATOM 1306 C CA . PRO A 1 169 ? 22.693 -12.600 -16.522 1.00 97.31 169 PRO A CA 1
ATOM 1307 C C . PRO A 1 169 ? 21.842 -12.122 -15.337 1.00 97.31 169 PRO A C 1
ATOM 1309 O O . PRO A 1 169 ? 21.441 -12.950 -14.523 1.00 97.31 169 PRO A O 1
ATOM 1312 N N . ASN A 1 170 ? 21.535 -10.820 -15.244 1.00 98.31 170 ASN A N 1
ATOM 1313 C CA . ASN A 1 170 ? 20.713 -10.283 -14.155 1.00 98.31 170 ASN A CA 1
ATOM 1314 C C . ASN A 1 170 ? 19.274 -10.821 -14.209 1.00 98.31 170 ASN A C 1
ATOM 1316 O O . ASN A 1 170 ? 18.625 -10.910 -13.175 1.00 98.31 170 ASN A O 1
ATOM 1320 N N . THR A 1 171 ? 18.798 -11.263 -15.381 1.00 97.81 171 THR A N 1
ATOM 1321 C CA . THR A 1 171 ? 17.460 -11.874 -15.540 1.00 97.81 171 THR A CA 1
ATOM 1322 C C . THR A 1 171 ? 17.284 -13.171 -14.742 1.00 97.81 171 THR A C 1
ATOM 1324 O O . THR A 1 171 ? 16.161 -13.607 -14.505 1.00 97.81 171 THR A O 1
ATOM 1327 N N . ALA A 1 172 ? 18.381 -13.794 -14.297 1.00 97.56 172 ALA A N 1
ATOM 1328 C CA . ALA A 1 172 ? 18.347 -14.965 -13.424 1.00 97.56 172 ALA A CA 1
ATOM 1329 C C . ALA A 1 172 ? 18.167 -14.610 -11.931 1.00 97.56 172 ALA A C 1
ATOM 1331 O O . ALA A 1 172 ? 18.089 -15.514 -11.098 1.00 97.56 172 ALA A O 1
ATOM 1332 N N . LEU A 1 173 ? 18.126 -13.320 -11.572 1.00 97.12 173 LEU A N 1
ATOM 1333 C CA . LEU A 1 173 ? 18.072 -12.829 -10.194 1.00 97.12 173 LEU A CA 1
ATOM 1334 C C . LEU A 1 173 ? 16.715 -12.145 -9.921 1.00 97.12 173 LEU A C 1
ATOM 1336 O O . LEU A 1 173 ? 16.612 -10.927 -10.008 1.00 97.12 173 LEU A O 1
ATOM 1340 N N . PRO A 1 174 ? 15.658 -12.885 -9.528 1.00 91.88 174 PRO A N 1
ATOM 1341 C CA . PRO A 1 174 ? 14.260 -12.430 -9.614 1.00 91.88 174 PRO A CA 1
ATOM 1342 C C . PRO A 1 174 ? 13.905 -11.196 -8.773 1.00 91.88 174 PRO A C 1
ATOM 1344 O O . PRO A 1 174 ? 12.925 -10.521 -9.063 1.00 91.88 174 PRO A O 1
ATOM 1347 N N . HIS A 1 175 ? 14.681 -10.893 -7.731 1.00 93.94 175 HIS A N 1
ATOM 1348 C CA . HIS A 1 175 ? 14.466 -9.730 -6.860 1.00 93.94 175 HIS A CA 1
ATOM 1349 C C . HIS A 1 175 ? 15.605 -8.705 -6.947 1.00 93.94 175 HIS A C 1
ATOM 1351 O O . HIS A 1 175 ? 15.750 -7.871 -6.056 1.00 93.94 175 HIS A O 1
ATOM 1357 N N . GLN A 1 176 ? 16.466 -8.786 -7.966 1.00 96.19 176 GLN A N 1
ATOM 1358 C CA . GLN A 1 176 ? 17.525 -7.802 -8.143 1.00 96.19 176 GLN A CA 1
ATOM 1359 C C . GLN A 1 176 ? 16.940 -6.476 -8.636 1.00 96.19 176 GLN A C 1
ATOM 1361 O O . GLN A 1 176 ? 16.341 -6.411 -9.709 1.00 96.19 176 GLN A O 1
ATOM 1366 N N . GLU A 1 177 ? 17.158 -5.424 -7.851 1.00 97.44 177 GLU A N 1
ATOM 1367 C CA . GLU A 1 177 ? 16.856 -4.046 -8.238 1.00 97.44 177 GLU A CA 1
ATOM 1368 C C . GLU A 1 177 ? 17.697 -3.607 -9.452 1.00 97.44 177 GLU A C 1
ATOM 1370 O O . GLU A 1 177 ? 18.843 -4.054 -9.594 1.00 97.44 177 GLU A O 1
ATOM 1375 N N . PRO A 1 178 ? 17.185 -2.692 -10.296 1.00 98.12 178 PRO A N 1
ATOM 1376 C CA . PRO A 1 178 ? 17.908 -2.186 -11.457 1.00 98.12 178 PRO A CA 1
ATOM 1377 C C . PRO A 1 178 ? 19.320 -1.674 -11.125 1.00 98.12 178 PRO A C 1
ATOM 1379 O O . PRO A 1 178 ? 19.529 -0.827 -10.244 1.00 98.12 178 PRO A O 1
ATOM 1382 N N . THR A 1 179 ? 20.308 -2.144 -11.883 1.00 98.12 179 THR A N 1
ATOM 1383 C CA . THR A 1 179 ? 21.722 -1.788 -11.713 1.00 98.12 179 THR A CA 1
ATOM 1384 C C . THR A 1 179 ? 22.205 -0.795 -12.782 1.00 98.12 179 THR A C 1
ATOM 1386 O O . THR A 1 179 ? 21.450 -0.312 -13.630 1.00 98.12 179 THR A O 1
ATOM 1389 N N . ASP A 1 180 ? 23.501 -0.477 -12.771 1.00 98.38 180 ASP A N 1
ATOM 1390 C CA . ASP A 1 180 ? 24.138 0.302 -13.841 1.00 98.38 180 ASP A CA 1
ATOM 1391 C C . ASP A 1 180 ? 24.534 -0.564 -15.057 1.00 98.38 180 ASP A C 1
ATOM 1393 O O . ASP A 1 180 ? 25.173 -0.066 -15.992 1.00 98.38 180 ASP A O 1
ATOM 1397 N N . LYS A 1 181 ? 24.156 -1.856 -15.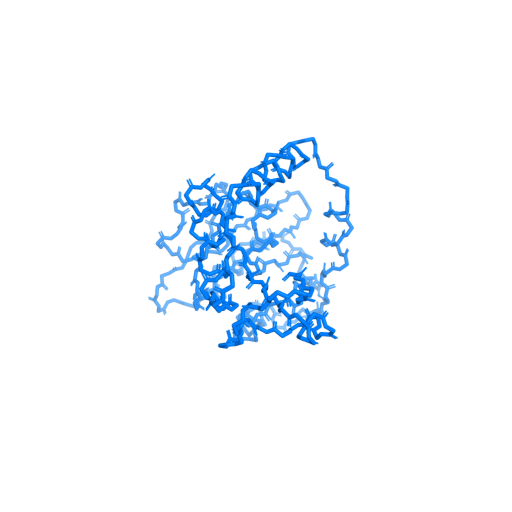086 1.00 98.19 181 LYS A N 1
ATOM 1398 C CA . LYS A 1 181 ? 24.376 -2.723 -16.250 1.00 98.19 181 LYS A CA 1
ATOM 1399 C C . LYS A 1 181 ? 23.709 -2.106 -17.475 1.00 98.19 181 LYS A C 1
ATOM 1401 O O . LYS A 1 181 ? 22.528 -1.772 -17.469 1.00 98.19 181 LYS A O 1
ATOM 1406 N N . ARG A 1 182 ? 24.495 -1.967 -18.542 1.00 98.50 182 ARG A N 1
ATOM 1407 C CA . ARG A 1 182 ? 24.034 -1.454 -19.834 1.00 98.50 182 ARG A CA 1
ATOM 1408 C C . ARG A 1 182 ? 23.555 -2.587 -20.726 1.00 98.50 182 ARG A C 1
ATOM 1410 O O . ARG A 1 182 ? 24.231 -3.614 -20.811 1.00 98.50 182 ARG A O 1
ATOM 1417 N N . LEU A 1 183 ? 22.448 -2.345 -21.420 1.00 98.44 183 LEU A N 1
ATOM 1418 C CA . LEU A 1 183 ? 21.882 -3.240 -22.418 1.00 98.44 183 LEU A CA 1
ATOM 1419 C C . LEU A 1 183 ? 22.873 -3.452 -23.564 1.00 98.44 183 LEU A C 1
ATOM 1421 O O . LEU A 1 183 ? 23.413 -2.487 -24.119 1.00 98.44 183 LEU A O 1
ATOM 1425 N N . ARG A 1 184 ? 23.099 -4.709 -23.943 1.00 97.88 184 ARG A N 1
ATOM 1426 C CA . ARG A 1 184 ? 23.918 -5.097 -25.096 1.00 97.88 184 ARG A CA 1
ATOM 1427 C C . ARG A 1 184 ? 23.088 -5.908 -26.083 1.00 97.88 184 ARG A C 1
ATOM 1429 O O . ARG A 1 184 ? 22.085 -6.519 -25.730 1.00 97.88 184 ARG A O 1
ATOM 1436 N N . ARG A 1 185 ? 23.522 -5.939 -27.345 1.00 96.88 185 ARG A N 1
ATOM 1437 C CA . ARG A 1 185 ? 22.920 -6.839 -28.338 1.00 96.88 185 ARG A CA 1
ATOM 1438 C C . ARG A 1 185 ? 23.083 -8.287 -27.869 1.00 96.88 185 ARG A C 1
ATOM 1440 O O . ARG A 1 185 ? 24.190 -8.683 -27.517 1.00 96.88 185 ARG A O 1
ATOM 1447 N N . GLY A 1 186 ? 21.991 -9.046 -27.892 1.00 95.81 186 GLY A N 1
ATOM 1448 C CA . GLY A 1 186 ? 21.953 -10.437 -27.435 1.00 95.81 186 GLY A CA 1
ATOM 1449 C C . GLY A 1 186 ? 21.661 -10.624 -25.942 1.00 95.81 186 GLY A C 1
ATOM 1450 O O . GLY A 1 186 ? 21.515 -11.766 -25.520 1.00 95.81 186 GLY A O 1
ATOM 1451 N N . ASP A 1 187 ? 21.543 -9.551 -25.150 1.00 97.56 187 ASP A N 1
ATOM 1452 C CA . ASP A 1 187 ? 21.060 -9.665 -23.769 1.00 97.56 187 ASP A CA 1
ATOM 1453 C C . ASP A 1 187 ? 19.562 -10.028 -23.767 1.00 97.56 187 ASP A C 1
ATOM 1455 O O . ASP A 1 187 ? 18.761 -9.411 -24.472 1.00 97.56 187 ASP A O 1
ATOM 1459 N N . ALA A 1 188 ? 19.178 -11.000 -22.936 1.00 96.75 188 ALA A N 1
ATOM 1460 C CA . ALA A 1 188 ? 17.785 -11.170 -22.524 1.00 96.75 188 ALA A CA 1
ATOM 1461 C C . ALA A 1 188 ? 17.340 -9.968 -21.673 1.00 96.75 188 ALA A C 1
ATOM 1463 O O . ALA A 1 188 ? 18.174 -9.347 -21.012 1.00 96.75 188 ALA A O 1
ATOM 1464 N N . VAL A 1 189 ? 16.046 -9.654 -21.676 1.00 96.00 189 VAL A N 1
ATOM 1465 C CA . VAL A 1 189 ? 15.470 -8.546 -20.902 1.00 96.00 189 VAL A CA 1
ATOM 1466 C C . VAL A 1 189 ? 14.252 -9.052 -20.138 1.00 96.00 189 VAL A C 1
ATOM 1468 O O . VAL A 1 189 ? 13.397 -9.711 -20.732 1.00 96.00 189 VAL A O 1
ATOM 1471 N N . VAL A 1 190 ? 14.206 -8.744 -18.843 1.00 94.81 190 VAL A N 1
ATOM 1472 C CA . VAL A 1 190 ? 13.049 -8.901 -17.949 1.00 94.81 190 VAL A CA 1
ATOM 1473 C C . VAL A 1 190 ? 12.686 -7.534 -17.398 1.00 94.81 190 VAL A C 1
ATOM 1475 O O . VAL A 1 190 ? 13.633 -6.795 -17.034 1.00 94.81 190 VAL A O 1
#

Secondary structure (DSSP, 8-state):
-EEE-SHHHHHHHHS-----TTS--EEEEETTEEEEEEEGGGGGGS-SEEEEE-TTS-HHHHHHHHTTTS--SEEEE-TT--HHHHHHHHHH-TTPEEEE-HHHHHHHTTSPPHHHHHHHHHHHHHHHHHHHS----TT-BHHHHHHHHHHHHHHTT---------BGGGGG-TTPPP-SPBP-TT--B-

pLDDT: mean 96.96, std 1.64, range [90.81, 98.81]

Radius of gyration: 21.36 Å; Cα contacts (8 Å, |Δi|>4): 280; chains: 1; bounding box: 46×32×56 Å

Foldseek 3Di:
DEKEFDQVVQCVQQVDNDDPDPFTKIWDDADPDIEIEEAPVCQVVTDDHYQHDYVVDQSLVSVLVSCVPGDQQEYAYAPPDDPVNVVSVCVNRVNHDYDHCNVVVCVVVVDDDPVRVVVVVLLVVQLVVLVVPQDDDFFQFQVNSQVSSCVSSVVSVHDDDQRAKAWAPRVVVPPDHTDRDTHDPPIDID

Sequence (190 aa):
MIIATTTVNFAYLTGVWLETYERFKAAVKCGDRLAAVVPALDAGRVPGEVYSYRDGEDPAEALRQSAAGCDVSVIYIDGGTALRHFEIVKRAFPGAEYRLGDHIFREWRAVKRRDEVEKIRAAASAIRRAMEELELAPGVSERQAAARIYLALYEAGLSPGPILVQFGPNTALPHQEPTDKRLRRGDAVV